Protein AF-A0A662KXR1-F1 (afdb_monomer)

Secondary structure (DSSP, 8-state):
-PEEEEEEEE-S-S--HHHHHHHHHHH--SEEEES--HHHHHHHH--------SSHHHHHHHHHHHHHHHHTTS-TTHHHHHHHHHHHHHT--EEE-SPPHHHHHHHHHHHS-HHHHHHHHHHHHHHHHS-HHHHHHHHHHHHHTHHHHHHHHHHH-HHHHIIIIIHHHHHHHHHHHHHHHH-SEEEEEEEHHHHHHHHHHHTTSSEEEEEEEGGG--

pLDDT: mean 75.58, std 16.56, range [33.59, 97.94]

Radius of gyration: 18.57 Å; Cα contacts (8 Å, |Δi|>4): 247; chains: 1; bounding box: 37×35×53 Å

Structure (mmCIF, N/CA/C/O backbone):
data_AF-A0A662KXR1-F1
#
_entry.id   AF-A0A662KXR1-F1
#
loop_
_atom_site.group_PDB
_atom_site.id
_atom_site.type_symbol
_atom_site.label_atom_id
_atom_site.label_alt_id
_atom_site.label_comp_id
_atom_site.label_asym_id
_atom_site.label_entity_id
_atom_site.label_seq_id
_atom_site.pdbx_PDB_ins_code
_atom_site.Cartn_x
_atom_site.Cartn_y
_atom_site.Cartn_z
_atom_site.occupancy
_atom_site.B_iso_or_equiv
_atom_site.auth_seq_id
_atom_site.auth_comp_id
_atom_site.auth_asym_id
_atom_site.auth_atom_id
_atom_site.pdbx_PDB_model_num
ATOM 1 N N . MET A 1 1 ? -11.379 9.312 21.678 1.00 57.09 1 MET A N 1
ATOM 2 C CA . MET A 1 1 ? -10.188 8.438 21.668 1.00 57.09 1 MET A CA 1
ATOM 3 C C . MET A 1 1 ? -9.503 8.681 20.340 1.00 57.09 1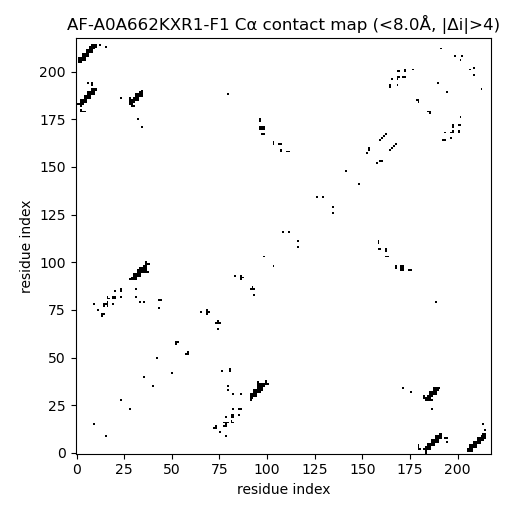 MET A C 1
ATOM 5 O O . MET A 1 1 ? -10.225 8.777 19.355 1.00 57.09 1 MET A O 1
ATOM 9 N N . ALA A 1 2 ? -8.186 8.895 20.325 1.00 76.75 2 ALA A N 1
ATOM 10 C CA . ALA A 1 2 ? -7.449 9.019 19.067 1.00 76.75 2 ALA A CA 1
ATOM 11 C C . ALA A 1 2 ? -7.559 7.692 18.302 1.00 76.75 2 ALA A C 1
ATOM 13 O O . ALA A 1 2 ? -7.538 6.634 18.932 1.00 76.75 2 ALA A O 1
ATOM 14 N N . ALA A 1 3 ? -7.746 7.750 16.986 1.00 90.06 3 ALA A N 1
ATOM 15 C CA . ALA A 1 3 ? -7.808 6.545 16.168 1.00 90.06 3 ALA A CA 1
ATOM 16 C C . ALA A 1 3 ? -6.397 5.951 16.019 1.00 90.06 3 ALA A C 1
ATOM 18 O O . ALA A 1 3 ? -5.433 6.690 15.808 1.00 90.06 3 ALA A O 1
ATOM 19 N N . GLU A 1 4 ? -6.272 4.630 16.128 1.00 94.88 4 GLU A N 1
ATOM 20 C CA . GLU A 1 4 ? -5.014 3.904 15.935 1.00 94.88 4 GLU A CA 1
ATOM 21 C C . GLU A 1 4 ? -4.910 3.434 14.479 1.00 94.88 4 GLU A C 1
ATOM 23 O O . GLU A 1 4 ? -5.809 2.768 13.955 1.00 94.88 4 GLU A O 1
ATOM 28 N N . LEU A 1 5 ? -3.792 3.750 13.827 1.00 96.38 5 LEU A N 1
ATOM 29 C CA . LEU A 1 5 ? -3.454 3.260 12.497 1.00 96.38 5 LEU A CA 1
ATOM 30 C C . LEU A 1 5 ? -2.158 2.454 12.549 1.00 96.38 5 LEU A C 1
ATOM 32 O O . LEU A 1 5 ? -1.099 2.972 12.901 1.00 96.38 5 LEU A O 1
ATOM 36 N N . ILE A 1 6 ? -2.222 1.205 12.096 1.00 96.75 6 ILE A N 1
ATOM 37 C CA . ILE A 1 6 ? -1.057 0.336 11.936 1.00 96.75 6 ILE A CA 1
ATOM 38 C C . ILE A 1 6 ? -0.765 0.195 10.439 1.00 96.75 6 ILE A C 1
ATOM 40 O O . ILE A 1 6 ? -1.496 -0.487 9.722 1.00 96.75 6 ILE A O 1
ATOM 44 N N . LEU A 1 7 ? 0.303 0.830 9.957 1.00 96.12 7 LEU A N 1
ATOM 45 C CA . LEU A 1 7 ? 0.791 0.662 8.588 1.00 96.12 7 LEU A CA 1
ATOM 46 C C . LEU A 1 7 ? 1.697 -0.571 8.506 1.00 96.12 7 LEU A C 1
ATOM 48 O O . LEU A 1 7 ? 2.762 -0.606 9.121 1.00 96.12 7 LEU A O 1
ATOM 52 N N . VAL A 1 8 ? 1.292 -1.565 7.723 1.00 94.69 8 VAL A N 1
ATOM 53 C CA . VAL A 1 8 ? 2.052 -2.791 7.463 1.00 94.69 8 VAL A CA 1
ATOM 54 C C . VAL A 1 8 ? 2.646 -2.707 6.060 1.00 94.69 8 VAL A C 1
ATOM 56 O O . VAL A 1 8 ? 1.923 -2.797 5.068 1.00 94.69 8 VAL A O 1
ATOM 59 N N . GLY A 1 9 ? 3.965 -2.517 5.993 1.00 90.75 9 GLY A N 1
ATOM 60 C CA . GLY A 1 9 ? 4.747 -2.453 4.762 1.00 90.75 9 GLY A CA 1
ATOM 61 C C . GLY A 1 9 ? 5.074 -3.844 4.226 1.00 90.75 9 GLY A C 1
ATOM 62 O O . GLY A 1 9 ? 5.759 -4.620 4.899 1.00 90.75 9 GLY A O 1
ATOM 63 N N . VAL A 1 10 ? 4.601 -4.150 3.015 1.00 86.06 10 VAL A N 1
ATOM 64 C CA . VAL A 1 10 ? 4.866 -5.409 2.303 1.00 86.06 10 VAL A CA 1
ATOM 65 C C . VAL A 1 10 ? 5.889 -5.201 1.180 1.00 86.06 10 VAL A C 1
ATOM 67 O O . VAL A 1 10 ? 5.828 -4.221 0.435 1.00 86.06 10 VAL A O 1
ATOM 70 N N . GLY A 1 11 ? 6.860 -6.108 1.066 1.00 72.12 11 GLY A N 1
ATOM 71 C CA . GLY A 1 11 ? 7.896 -6.095 0.022 1.00 72.12 11 GLY A CA 1
ATOM 72 C C . GLY A 1 11 ? 7.766 -7.272 -0.951 1.00 72.12 11 GLY A C 1
ATOM 73 O O . GLY A 1 11 ? 6.910 -8.131 -0.780 1.00 72.12 11 GLY A O 1
ATOM 74 N N . HIS A 1 12 ? 8.650 -7.349 -1.953 1.00 56.66 12 HIS A N 1
ATOM 75 C CA . HIS A 1 12 ? 8.719 -8.461 -2.921 1.00 56.66 12 HIS A CA 1
ATOM 76 C C . HIS A 1 12 ? 9.460 -9.697 -2.378 1.00 56.66 12 HIS A C 1
ATOM 78 O O . HIS A 1 12 ? 10.257 -10.313 -3.085 1.00 56.66 12 HIS A O 1
ATOM 84 N N . VAL A 1 13 ? 9.229 -10.040 -1.111 1.00 52.06 13 VAL A N 1
ATOM 85 C CA . VAL A 1 13 ? 9.833 -11.214 -0.472 1.00 52.06 13 VAL A CA 1
ATOM 86 C C . VAL A 1 13 ? 8.757 -12.271 -0.281 1.00 52.06 13 VAL A C 1
ATOM 88 O O . VAL A 1 13 ? 7.595 -11.969 -0.027 1.00 52.06 13 VAL A O 1
ATOM 91 N N . PHE A 1 14 ? 9.150 -13.520 -0.481 1.00 53.25 14 PHE A N 1
ATOM 92 C CA . PHE A 1 14 ? 8.254 -14.655 -0.528 1.00 53.25 14 PHE A CA 1
ATOM 93 C C . PHE A 1 14 ? 7.632 -14.953 0.847 1.00 53.25 14 PHE A C 1
ATOM 95 O O . PHE A 1 14 ? 8.332 -14.948 1.852 1.00 53.25 14 PHE A O 1
ATOM 102 N N . ASP A 1 15 ? 6.338 -15.290 0.836 1.00 62.44 15 ASP A N 1
ATOM 103 C CA . ASP A 1 15 ? 5.578 -15.945 1.912 1.00 62.44 15 ASP A CA 1
ATOM 104 C C . ASP A 1 15 ? 5.391 -15.149 3.219 1.00 62.44 15 ASP A C 1
ATOM 106 O O . ASP A 1 15 ? 5.659 -15.618 4.322 1.00 62.44 15 ASP A O 1
ATOM 110 N N . ILE A 1 16 ? 4.874 -13.922 3.100 1.00 74.31 16 ILE A N 1
ATOM 111 C CA . ILE A 1 16 ? 4.504 -13.086 4.259 1.00 74.31 16 ILE A CA 1
ATOM 112 C C . ILE A 1 16 ? 3.013 -13.178 4.639 1.00 74.31 16 ILE A C 1
ATOM 114 O O . ILE A 1 16 ? 2.566 -12.470 5.542 1.00 74.31 16 ILE A O 1
ATOM 118 N N . GLY A 1 17 ? 2.239 -14.055 3.985 1.00 79.81 17 GLY A N 1
ATOM 119 C CA . GLY A 1 17 ? 0.800 -14.229 4.235 1.00 79.81 17 GLY A CA 1
ATOM 12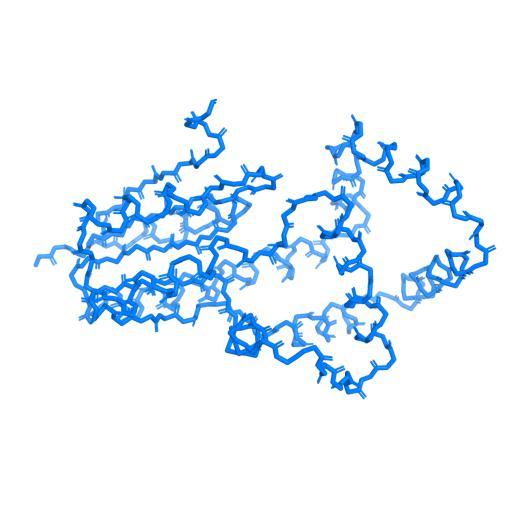0 C C . GLY A 1 17 ? 0.500 -14.608 5.687 1.00 79.81 17 GLY A C 1
ATOM 121 O O . GLY A 1 17 ? -0.258 -13.908 6.354 1.00 79.81 17 GLY A O 1
ATOM 122 N N . ASN A 1 18 ? 1.195 -15.620 6.216 1.00 84.62 18 ASN A N 1
ATOM 123 C CA . ASN A 1 18 ? 1.050 -16.051 7.613 1.00 84.62 18 ASN A CA 1
ATOM 124 C C . ASN A 1 18 ? 1.331 -14.907 8.600 1.00 84.62 18 ASN A C 1
ATOM 126 O O . ASN A 1 18 ? 0.633 -14.746 9.596 1.00 84.62 18 ASN A O 1
ATOM 130 N N . LYS A 1 19 ? 2.322 -14.055 8.304 1.00 88.00 19 LYS A N 1
ATOM 131 C CA . LYS A 1 19 ? 2.668 -12.928 9.177 1.00 88.00 19 LYS A CA 1
ATOM 132 C C . LYS A 1 19 ? 1.582 -11.861 9.204 1.00 88.00 19 LYS A C 1
ATOM 134 O O . LYS A 1 19 ? 1.331 -11.263 10.247 1.00 88.00 19 LYS A O 1
ATOM 139 N N . ILE A 1 20 ? 0.944 -11.621 8.063 1.00 90.88 20 ILE A N 1
ATOM 140 C CA . ILE A 1 20 ? -0.205 -10.722 7.971 1.00 90.88 20 ILE A CA 1
ATOM 141 C C . ILE A 1 20 ? -1.368 -11.270 8.800 1.00 90.88 20 ILE A C 1
ATOM 143 O O . ILE A 1 20 ? -1.973 -10.511 9.554 1.00 90.88 20 ILE A O 1
ATOM 147 N N . GLU A 1 21 ? -1.642 -12.572 8.711 1.00 92.31 21 GLU A N 1
ATOM 148 C CA . GLU A 1 21 ? -2.686 -13.223 9.506 1.00 92.31 21 GLU A CA 1
ATOM 149 C C . GLU A 1 21 ? -2.406 -13.104 11.010 1.00 92.31 21 GLU A C 1
ATOM 151 O O . GLU A 1 21 ? -3.270 -12.627 11.742 1.00 92.31 21 GLU A O 1
ATOM 156 N N . GLU A 1 22 ? -1.180 -13.408 11.454 1.00 92.50 22 GLU A N 1
ATOM 157 C CA . GLU A 1 22 ? -0.748 -13.244 12.851 1.00 92.50 22 GLU A CA 1
ATOM 158 C C . GLU A 1 22 ? -0.925 -11.804 13.356 1.00 92.50 22 GLU A C 1
ATOM 160 O O . GLU A 1 22 ? -1.358 -11.578 14.487 1.00 92.50 22 GLU A O 1
ATOM 165 N N . ILE A 1 23 ? -0.566 -10.810 12.535 1.00 94.50 23 ILE A N 1
ATOM 166 C CA . ILE A 1 23 ? -0.726 -9.395 12.888 1.00 94.50 23 ILE A CA 1
ATOM 167 C C . ILE A 1 23 ? -2.212 -9.062 13.040 1.00 94.50 23 ILE A C 1
ATOM 169 O O . ILE A 1 23 ? -2.589 -8.433 14.024 1.00 94.50 23 ILE A O 1
ATOM 173 N N . ILE A 1 24 ? -3.062 -9.497 12.109 1.00 96.06 24 ILE A N 1
ATOM 174 C CA . ILE A 1 24 ? 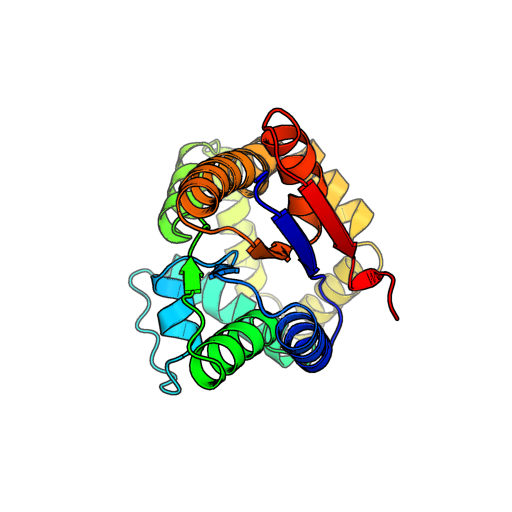-4.507 -9.245 12.173 1.00 96.06 24 ILE A CA 1
ATOM 175 C C . ILE A 1 24 ? -5.118 -9.890 13.426 1.00 96.06 24 ILE A C 1
ATOM 177 O O . ILE A 1 24 ? -5.863 -9.222 14.140 1.00 96.06 24 ILE A O 1
ATOM 181 N N . GLU A 1 25 ? -4.778 -11.147 13.724 1.00 95.00 25 GLU A N 1
ATOM 182 C CA . GLU A 1 25 ? -5.269 -11.867 14.909 1.00 95.00 25 GLU A CA 1
ATOM 183 C C . GLU A 1 25 ? -4.825 -11.227 16.218 1.00 95.00 25 GLU A C 1
ATOM 185 O O . GLU A 1 25 ? -5.604 -11.120 17.161 1.00 95.00 25 GLU A O 1
ATOM 190 N N . LYS A 1 26 ? -3.561 -10.807 16.293 1.00 95.44 26 LYS A N 1
ATOM 191 C CA . LYS A 1 26 ? -3.016 -10.194 17.501 1.00 95.44 26 LYS A CA 1
ATOM 192 C C . LYS A 1 26 ? -3.635 -8.825 17.763 1.00 95.44 26 LYS A C 1
ATOM 194 O O . LYS A 1 26 ? -3.854 -8.451 18.912 1.00 95.44 26 LYS A O 1
ATOM 199 N N . GLU A 1 27 ? -3.843 -8.051 16.706 1.00 96.38 27 GLU A N 1
ATOM 200 C CA . GLU A 1 27 ? -4.235 -6.652 16.819 1.00 96.38 27 GLU A CA 1
ATOM 201 C C . GLU A 1 27 ? -5.746 -6.444 16.865 1.00 96.38 27 GLU A C 1
ATOM 203 O O . GLU A 1 27 ? -6.163 -5.424 17.415 1.00 96.38 27 GLU A O 1
ATOM 208 N N . MET A 1 28 ? -6.535 -7.379 16.319 1.00 95.44 28 MET A N 1
ATOM 209 C CA . MET A 1 28 ? -8.003 -7.342 16.267 1.00 95.44 28 MET A CA 1
ATOM 210 C C . MET A 1 28 ? -8.549 -5.959 15.866 1.00 95.44 28 MET A C 1
ATOM 212 O O . MET A 1 28 ? -9.198 -5.294 16.675 1.00 95.44 28 MET A O 1
ATOM 216 N N . PRO A 1 29 ? -8.252 -5.472 14.646 1.00 97.12 29 PRO A N 1
ATOM 217 C CA . PRO A 1 29 ? -8.673 -4.141 14.224 1.00 97.12 29 PRO A CA 1
ATOM 218 C C . PRO A 1 29 ? -10.178 -4.066 13.928 1.00 97.12 29 PRO A C 1
ATOM 220 O O . PRO A 1 29 ? -10.808 -5.052 13.549 1.00 97.12 29 PRO A O 1
ATOM 223 N N . ASP A 1 30 ? -10.731 -2.854 13.979 1.00 96.75 30 ASP A N 1
ATOM 224 C CA . ASP A 1 30 ? -12.115 -2.554 13.584 1.00 96.75 30 ASP A CA 1
ATOM 225 C C . ASP A 1 30 ? -12.294 -2.464 12.055 1.00 96.75 30 ASP A C 1
ATOM 227 O O . ASP A 1 30 ? -13.421 -2.387 11.545 1.00 96.75 30 ASP A O 1
ATOM 231 N N . GLY A 1 31 ? -11.183 -2.416 11.315 1.00 97.19 31 GLY A N 1
ATOM 232 C CA . GLY A 1 31 ? -11.150 -2.371 9.860 1.00 97.19 31 GLY A CA 1
ATOM 233 C C . GLY A 1 31 ? -9.772 -2.685 9.281 1.00 97.19 31 GLY A C 1
ATOM 234 O O . GLY A 1 31 ? -8.740 -2.368 9.873 1.00 97.19 31 GLY A O 1
ATOM 235 N N . ILE A 1 32 ? -9.759 -3.288 8.093 1.00 97.56 32 ILE A N 1
ATOM 236 C CA . ILE A 1 32 ? -8.536 -3.580 7.337 1.00 97.56 32 ILE A CA 1
ATOM 237 C C . ILE A 1 32 ? -8.567 -2.797 6.028 1.00 97.56 32 ILE A C 1
ATOM 239 O O . ILE A 1 32 ? -9.482 -2.964 5.227 1.00 97.56 32 ILE A O 1
ATOM 243 N N . ALA A 1 33 ? -7.571 -1.951 5.796 1.00 97.25 33 ALA A N 1
ATOM 244 C CA . ALA A 1 33 ? -7.397 -1.201 4.559 1.00 97.25 33 ALA A CA 1
ATOM 245 C C . ALA A 1 33 ? -6.315 -1.851 3.684 1.00 97.25 33 ALA A C 1
ATOM 247 O O . ALA A 1 33 ? -5.243 -2.193 4.172 1.00 97.25 33 ALA A O 1
ATOM 248 N N . LEU A 1 34 ? -6.576 -2.021 2.390 1.00 94.81 34 LEU A N 1
ATOM 249 C CA . LEU A 1 34 ? -5.672 -2.701 1.458 1.00 94.81 34 LEU A CA 1
ATOM 250 C C . LEU A 1 34 ? -5.294 -1.782 0.298 1.00 94.81 34 LEU A C 1
ATOM 252 O O . LEU A 1 34 ? -6.183 -1.171 -0.306 1.00 94.81 34 LEU A O 1
ATOM 256 N N . GLU A 1 35 ? -4.009 -1.754 -0.072 1.00 91.44 35 GLU A N 1
ATOM 257 C CA . GLU A 1 35 ? -3.521 -1.189 -1.343 1.00 91.44 35 GLU A CA 1
ATOM 258 C C . GLU A 1 35 ? -3.985 -2.049 -2.532 1.00 91.44 35 GLU A C 1
ATOM 260 O O . GLU A 1 35 ? -3.227 -2.729 -3.220 1.00 91.44 35 GLU A O 1
ATOM 265 N N . LEU A 1 36 ? -5.293 -2.054 -2.740 1.00 86.12 36 LEU A N 1
ATOM 266 C CA . LEU A 1 36 ? -5.983 -2.700 -3.833 1.00 86.12 36 LEU A CA 1
ATOM 267 C C . LEU A 1 36 ? -7.153 -1.823 -4.254 1.00 86.12 36 LEU A C 1
ATOM 269 O O . LEU A 1 36 ? -7.792 -1.180 -3.421 1.00 86.12 36 LEU A O 1
ATOM 273 N N . ASP A 1 37 ? -7.450 -1.845 -5.548 1.00 83.94 37 ASP A N 1
ATOM 274 C CA . ASP A 1 37 ? -8.731 -1.404 -6.084 1.00 83.94 37 ASP A CA 1
ATOM 275 C C . ASP A 1 37 ? -9.711 -2.587 -6.175 1.00 83.94 37 ASP A C 1
ATOM 277 O O . ASP A 1 37 ? -9.316 -3.758 -6.183 1.00 83.94 37 ASP A O 1
ATOM 281 N N . VAL A 1 38 ? -11.007 -2.277 -6.279 1.00 75.62 38 VAL A N 1
ATOM 282 C CA . VAL A 1 38 ? -12.089 -3.278 -6.323 1.00 75.62 38 VAL A CA 1
ATOM 283 C C . VAL A 1 38 ? -11.904 -4.275 -7.472 1.00 75.62 38 VAL A C 1
ATOM 285 O O . VAL A 1 38 ? -12.141 -5.469 -7.296 1.00 75.62 38 VAL A O 1
ATOM 288 N N . GLY A 1 39 ? -11.456 -3.815 -8.645 1.00 70.31 39 GLY A N 1
ATOM 289 C CA . GLY A 1 39 ? -11.263 -4.673 -9.813 1.00 70.31 39 GLY A CA 1
ATOM 290 C C . GLY A 1 39 ? -10.168 -5.709 -9.575 1.00 70.31 39 GLY A C 1
ATOM 291 O O . GLY A 1 39 ? -10.362 -6.898 -9.840 1.00 70.31 39 GLY A O 1
ATOM 292 N N . ARG A 1 40 ? -9.038 -5.282 -9.004 1.00 75.06 40 ARG A N 1
ATOM 293 C CA . ARG A 1 40 ? -7.958 -6.195 -8.608 1.00 75.06 40 ARG A CA 1
ATOM 294 C C . ARG A 1 40 ? -8.374 -7.139 -7.485 1.00 75.06 40 ARG A C 1
ATOM 296 O O . ARG A 1 40 ? -8.036 -8.317 -7.556 1.00 75.06 40 ARG A O 1
ATOM 303 N N . ALA A 1 41 ? -9.135 -6.669 -6.499 1.00 73.81 41 ALA A N 1
ATOM 304 C CA . ALA A 1 41 ? -9.638 -7.522 -5.425 1.00 73.81 41 ALA A CA 1
ATOM 305 C C . ALA A 1 41 ? -10.529 -8.658 -5.960 1.00 73.81 41 ALA A C 1
ATOM 307 O O . ALA A 1 41 ? -10.303 -9.827 -5.643 1.00 73.81 41 ALA A O 1
ATOM 308 N N . LEU A 1 42 ? -11.473 -8.343 -6.854 1.00 73.00 42 LEU A N 1
ATOM 309 C CA . LEU A 1 42 ? -12.306 -9.346 -7.530 1.00 73.00 42 LEU A CA 1
ATOM 310 C C . LEU A 1 42 ? -11.464 -10.321 -8.366 1.00 73.00 42 LEU A C 1
ATOM 312 O O . LEU A 1 42 ? -11.726 -11.525 -8.394 1.00 73.00 42 LEU A O 1
ATOM 316 N N . ALA A 1 43 ? -10.421 -9.819 -9.029 1.00 70.88 43 ALA A N 1
ATOM 317 C CA . ALA A 1 43 ? -9.508 -10.638 -9.818 1.00 70.88 43 ALA A CA 1
ATOM 318 C C . ALA A 1 43 ? -8.598 -11.548 -8.972 1.00 70.88 43 ALA A C 1
ATOM 320 O O . ALA A 1 43 ? -8.066 -12.512 -9.518 1.00 70.88 43 ALA A O 1
ATOM 321 N N . LEU A 1 44 ? -8.384 -11.240 -7.687 1.00 73.31 44 LEU A N 1
ATOM 322 C CA . LEU A 1 44 ? -7.649 -12.088 -6.739 1.00 73.31 44 LEU A CA 1
ATOM 323 C C . LEU A 1 44 ? -8.549 -13.161 -6.114 1.00 73.31 44 LEU A C 1
ATOM 325 O O . LEU A 1 44 ? -8.098 -14.276 -5.876 1.00 73.31 44 LEU A O 1
ATOM 329 N N . GLN A 1 45 ? -9.820 -12.834 -5.867 1.00 66.62 45 GLN A N 1
ATOM 330 C CA . GLN A 1 45 ? -10.794 -13.750 -5.262 1.00 66.62 45 GLN A CA 1
ATOM 331 C C . GLN A 1 45 ? -11.404 -14.743 -6.263 1.00 66.62 45 GLN A C 1
ATOM 333 O O . GLN A 1 45 ? -11.871 -15.813 -5.870 1.00 66.62 45 GLN A O 1
ATOM 338 N N . SER A 1 46 ? -11.429 -14.410 -7.555 1.00 64.31 46 SER A N 1
ATOM 339 C CA . SER A 1 46 ? -11.941 -15.311 -8.589 1.00 64.31 46 SER A CA 1
ATOM 340 C C . SER A 1 46 ? -10.920 -16.408 -8.913 1.00 64.31 46 SER A C 1
ATOM 342 O O . SER A 1 46 ? -9.870 -16.172 -9.502 1.00 64.31 46 SER A O 1
ATOM 344 N N . SER A 1 47 ? -11.258 -17.653 -8.574 1.00 49.62 47 SER A N 1
ATOM 345 C CA . SER A 1 47 ? -10.516 -18.855 -8.987 1.00 49.62 47 SER A CA 1
ATOM 346 C C . SER A 1 47 ? -10.597 -19.124 -10.501 1.00 49.62 47 SER A C 1
ATOM 348 O O . SER A 1 47 ? -9.846 -19.942 -11.042 1.00 49.62 47 SER A O 1
ATOM 350 N N . GLU A 1 48 ? -11.477 -18.420 -11.219 1.00 42.56 48 GLU A N 1
ATOM 351 C CA . GLU A 1 48 ? -11.602 -18.507 -12.669 1.00 42.56 48 GLU A CA 1
ATOM 352 C C . GLU A 1 48 ? -10.526 -17.689 -13.392 1.00 42.56 48 GLU A C 1
ATOM 354 O O . GLU A 1 48 ? -10.615 -16.477 -13.582 1.00 42.56 48 GLU A O 1
ATOM 359 N N . LYS A 1 49 ? -9.534 -18.413 -13.919 1.00 43.91 49 LYS A N 1
ATOM 360 C CA . LYS A 1 49 ? -8.575 -17.974 -14.947 1.00 43.91 49 LYS A CA 1
ATOM 361 C C . LYS A 1 49 ? -9.255 -17.608 -16.279 1.00 43.91 49 LYS A C 1
ATOM 363 O O . LYS A 1 49 ? -8.926 -18.167 -17.325 1.00 43.91 49 LYS A O 1
ATOM 368 N N . ARG A 1 50 ? -10.196 -16.666 -16.294 1.00 43.69 50 ARG A N 1
ATOM 369 C CA . ARG A 1 50 ? -10.696 -16.047 -17.531 1.00 43.69 50 ARG A CA 1
ATOM 370 C C . ARG A 1 50 ? -10.754 -14.537 -17.380 1.00 43.69 50 ARG A C 1
ATOM 372 O O . ARG A 1 50 ? -11.808 -13.918 -17.460 1.00 43.69 50 ARG A O 1
ATOM 379 N N . ARG A 1 51 ? -9.577 -13.924 -17.244 1.00 49.75 51 ARG A N 1
ATOM 380 C CA . ARG A 1 51 ? -9.423 -12.489 -17.489 1.00 49.75 51 ARG A CA 1
ATOM 381 C C . ARG A 1 51 ? -9.653 -12.226 -18.983 1.00 49.75 51 ARG A C 1
ATOM 383 O O . ARG A 1 51 ? -8.762 -12.433 -19.805 1.00 49.75 51 ARG A O 1
ATOM 390 N N . LYS A 1 52 ? -10.866 -11.806 -19.358 1.00 45.28 52 LYS A N 1
ATOM 391 C CA . LYS A 1 52 ? -11.096 -11.144 -20.650 1.00 45.28 52 LYS A CA 1
ATOM 392 C C . LYS A 1 52 ? -10.564 -9.725 -20.523 1.00 45.28 52 LYS A C 1
ATOM 394 O O . LYS A 1 52 ? -11.194 -8.872 -19.912 1.00 45.28 52 LYS A O 1
ATOM 399 N N . TYR A 1 53 ? -9.373 -9.504 -21.058 1.00 57.12 53 TYR A N 1
ATOM 400 C CA . TYR A 1 53 ? -8.748 -8.193 -21.033 1.00 57.12 53 TYR A CA 1
ATOM 401 C C . TYR A 1 53 ? -9.434 -7.273 -22.044 1.00 57.12 53 TYR A C 1
ATOM 403 O O . TYR A 1 53 ? -9.546 -7.660 -23.210 1.00 57.12 53 TYR A O 1
ATOM 411 N N . PRO A 1 54 ? -9.874 -6.073 -21.631 1.00 53.09 54 PRO A N 1
ATOM 412 C CA . PRO A 1 54 ? -10.612 -5.171 -22.510 1.00 53.09 54 PRO A CA 1
ATOM 413 C C . PRO A 1 54 ? -9.758 -4.709 -23.700 1.00 53.09 54 PRO A C 1
ATOM 415 O O . PRO A 1 54 ? -10.280 -4.515 -24.794 1.00 53.09 54 PRO A O 1
ATOM 418 N N . ASN A 1 55 ? -8.432 -4.604 -23.515 1.00 63.03 55 ASN A N 1
ATOM 419 C CA . ASN A 1 55 ? -7.507 -4.029 -24.492 1.00 63.03 55 ASN A CA 1
ATOM 420 C C . ASN A 1 55 ? -6.242 -4.894 -24.650 1.00 63.03 55 ASN A C 1
ATOM 422 O O . ASN A 1 55 ? -5.757 -5.490 -23.683 1.00 63.03 55 ASN A O 1
ATOM 426 N N . PHE A 1 56 ? -5.633 -4.879 -25.844 1.00 63.28 56 PHE A N 1
ATOM 427 C CA . PHE A 1 56 ? -4.390 -5.611 -26.138 1.00 63.28 56 PHE A CA 1
ATOM 428 C C . PHE A 1 56 ? -3.244 -5.249 -25.178 1.00 63.28 56 PHE A C 1
ATOM 430 O O . PHE A 1 56 ? -2.595 -6.146 -24.642 1.00 63.28 56 PHE A O 1
ATOM 437 N N . LEU A 1 57 ? -3.049 -3.955 -24.882 1.00 51.88 57 LEU A N 1
ATOM 438 C CA . LEU A 1 57 ? -2.024 -3.501 -23.931 1.00 51.88 57 LEU A CA 1
ATOM 439 C C . LEU A 1 57 ? -2.218 -4.110 -22.539 1.00 51.88 57 LEU A C 1
ATOM 441 O O . LEU A 1 57 ? -1.264 -4.588 -21.934 1.00 51.88 57 LEU A O 1
ATOM 445 N N . TYR A 1 58 ? -3.457 -4.132 -22.053 1.00 54.81 58 TYR A N 1
ATOM 446 C CA . TYR A 1 58 ? -3.769 -4.675 -20.736 1.00 54.81 58 TYR A CA 1
ATOM 447 C C . TYR A 1 58 ? -3.526 -6.190 -20.701 1.00 54.81 58 TYR A C 1
ATOM 449 O O . TYR A 1 58 ? -2.944 -6.709 -19.753 1.00 54.81 58 TYR A O 1
ATOM 457 N N . SER A 1 59 ? -3.877 -6.895 -21.783 1.00 56.75 59 SER A N 1
ATOM 458 C CA . SER A 1 59 ? -3.596 -8.330 -21.919 1.00 56.75 59 SER A CA 1
ATOM 459 C 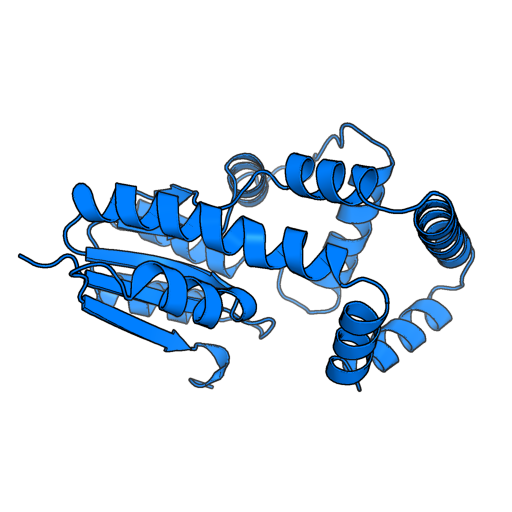C . SER A 1 59 ? -2.101 -8.654 -21.913 1.00 56.75 59 SER A C 1
ATOM 461 O O . SER A 1 59 ? -1.689 -9.692 -21.398 1.00 56.75 59 SER A O 1
ATOM 463 N N . LEU A 1 60 ? -1.282 -7.760 -22.468 1.00 58.53 60 LEU A N 1
ATOM 464 C CA . LEU A 1 60 ? 0.161 -7.925 -22.548 1.00 58.53 60 LEU A CA 1
ATOM 465 C C . LEU A 1 60 ? 0.833 -7.652 -21.200 1.00 58.53 60 LEU A C 1
ATOM 467 O O . LEU A 1 60 ? 1.643 -8.462 -20.754 1.00 58.53 60 LEU A O 1
ATOM 471 N N . LEU A 1 61 ? 0.442 -6.569 -20.524 1.00 52.19 61 LEU A N 1
ATOM 472 C CA . LEU A 1 61 ? 0.912 -6.240 -19.175 1.00 52.19 61 LEU A CA 1
ATOM 473 C C . LEU A 1 61 ? 0.550 -7.339 -18.174 1.00 52.19 61 LEU A C 1
ATOM 475 O O . LEU A 1 61 ? 1.400 -7.778 -17.405 1.00 52.19 61 LEU A O 1
ATOM 479 N N . ALA A 1 62 ? -0.677 -7.854 -18.244 1.00 55.00 62 ALA A N 1
ATOM 480 C CA . ALA A 1 62 ? -1.109 -8.933 -17.369 1.00 55.00 62 ALA A CA 1
ATOM 481 C C . ALA A 1 62 ? -0.363 -10.253 -17.639 1.00 55.00 62 ALA A C 1
ATOM 483 O O . ALA A 1 62 ? -0.015 -10.955 -16.697 1.00 55.00 62 ALA A O 1
ATOM 484 N N . LYS A 1 63 ? -0.040 -10.577 -18.901 1.00 52.78 63 LYS A N 1
ATOM 485 C CA . LYS A 1 63 ? 0.805 -11.742 -19.233 1.00 52.78 63 LYS A CA 1
ATOM 486 C C . LYS A 1 63 ? 2.240 -11.598 -18.723 1.00 52.78 63 LYS A C 1
ATOM 488 O O . LYS A 1 63 ? 2.832 -12.591 -18.309 1.00 52.78 63 LYS A O 1
ATOM 493 N N . LEU A 1 64 ? 2.807 -10.391 -18.769 1.00 51.69 64 LEU A N 1
ATOM 494 C CA . LEU A 1 64 ? 4.126 -10.113 -18.194 1.00 51.69 64 LEU A CA 1
ATOM 495 C C . LEU A 1 64 ? 4.096 -10.289 -16.674 1.00 51.69 64 LEU A C 1
ATOM 497 O O . LEU A 1 64 ? 4.935 -11.002 -16.132 1.00 51.69 64 LEU A O 1
ATOM 501 N N . GLN A 1 65 ? 3.080 -9.732 -16.015 1.00 46.84 65 GLN A N 1
ATOM 502 C CA . GLN A 1 65 ? 2.861 -9.880 -14.579 1.00 46.84 65 GLN A CA 1
ATOM 503 C C . GLN A 1 65 ? 2.694 -11.354 -14.168 1.00 46.84 65 GLN A C 1
ATOM 505 O O . GLN A 1 65 ? 3.367 -11.807 -13.246 1.00 46.84 65 GLN A O 1
ATOM 510 N N . ASP A 1 66 ? 1.878 -12.129 -14.891 1.00 51.84 66 ASP A N 1
ATOM 511 C CA . ASP A 1 66 ? 1.664 -13.559 -14.630 1.00 51.84 66 ASP A CA 1
ATOM 512 C C . ASP A 1 66 ? 2.950 -14.389 -14.821 1.00 51.84 66 ASP A C 1
ATOM 514 O O . ASP A 1 66 ? 3.175 -15.372 -14.112 1.00 51.84 66 ASP A O 1
ATOM 518 N N . ASN A 1 67 ? 3.806 -14.023 -15.781 1.00 47.91 67 ASN A N 1
ATOM 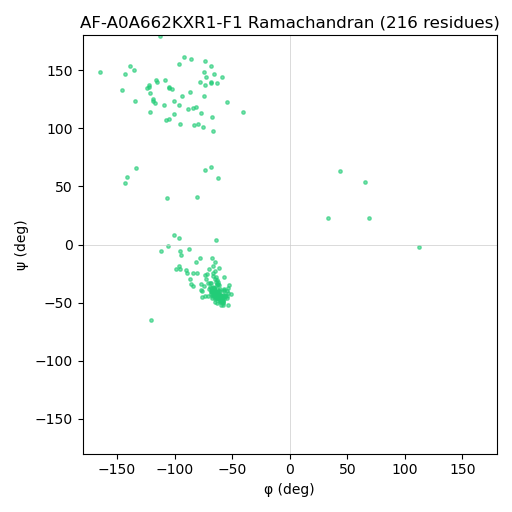519 C CA . ASN A 1 67 ? 5.080 -14.707 -16.019 1.00 47.91 67 ASN A CA 1
ATOM 520 C C . ASN A 1 67 ? 6.134 -14.376 -14.955 1.00 47.91 67 ASN A C 1
ATOM 522 O O . ASN A 1 67 ? 6.906 -15.260 -14.587 1.00 47.91 67 ASN A O 1
ATOM 526 N N 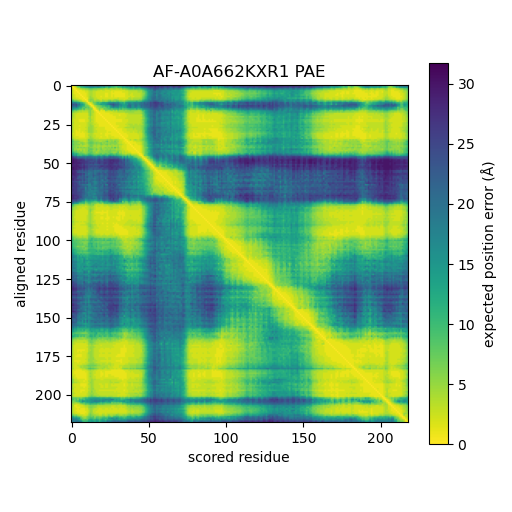. ILE A 1 68 ? 6.146 -13.140 -14.449 1.00 42.88 68 ILE A N 1
ATOM 527 C CA . ILE A 1 68 ? 6.986 -12.723 -13.318 1.00 42.88 68 ILE A CA 1
ATOM 528 C C . ILE A 1 68 ? 6.534 -13.481 -12.059 1.00 42.88 68 ILE A C 1
ATOM 530 O O . ILE A 1 68 ? 7.339 -14.165 -11.435 1.00 42.88 68 ILE A O 1
ATOM 534 N N . ALA A 1 69 ? 5.230 -13.493 -11.769 1.00 41.84 69 ALA A N 1
ATOM 535 C CA . ALA A 1 69 ? 4.643 -14.209 -10.632 1.00 41.84 69 ALA A CA 1
ATOM 536 C C . ALA A 1 69 ? 4.954 -15.720 -10.615 1.00 41.84 69 ALA A C 1
ATOM 538 O O . ALA A 1 69 ? 5.234 -16.291 -9.566 1.00 41.84 69 ALA A O 1
ATOM 539 N N . LYS A 1 70 ? 4.934 -16.390 -11.777 1.00 45.03 70 LYS A N 1
ATOM 540 C CA . LYS A 1 70 ? 5.245 -17.830 -11.882 1.00 45.03 70 LYS A CA 1
ATOM 541 C C . LYS A 1 70 ? 6.726 -18.162 -11.716 1.00 45.03 70 LYS A C 1
ATOM 543 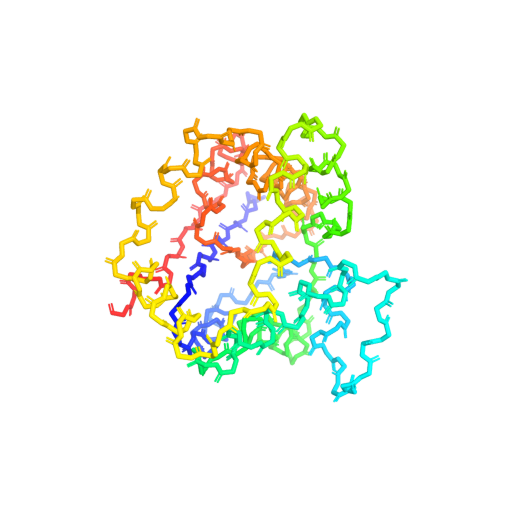O O . LYS A 1 70 ? 7.041 -19.275 -11.308 1.00 45.03 70 LYS A O 1
ATOM 548 N N . LYS A 1 71 ? 7.626 -17.251 -12.095 1.00 37.91 71 LYS A N 1
ATOM 549 C CA . LYS A 1 71 ? 9.080 -17.470 -12.031 1.00 37.91 71 LYS A CA 1
ATOM 550 C C . LYS A 1 71 ? 9.668 -17.111 -10.671 1.00 37.91 71 LYS A C 1
ATOM 552 O O . LYS A 1 71 ? 10.612 -17.758 -10.240 1.00 37.91 71 LYS A O 1
ATOM 557 N N . PHE A 1 72 ? 9.064 -16.149 -9.984 1.00 34.53 72 PHE A N 1
ATOM 558 C CA . PHE A 1 72 ? 9.451 -15.715 -8.644 1.00 34.53 72 PHE A CA 1
ATOM 559 C C . PHE A 1 72 ? 8.447 -16.198 -7.598 1.00 34.53 72 PHE A C 1
ATOM 561 O O . PHE A 1 72 ? 8.101 -15.445 -6.704 1.00 34.53 72 PHE A O 1
ATOM 568 N N . GLY A 1 73 ? 7.970 -17.441 -7.768 1.00 33.59 73 GLY A N 1
ATOM 569 C CA . GLY A 1 73 ? 7.290 -18.344 -6.821 1.00 33.59 73 GLY A CA 1
ATOM 570 C C . GLY A 1 73 ? 6.371 -17.796 -5.723 1.00 33.59 73 GLY A C 1
ATOM 571 O O . GLY A 1 73 ? 6.126 -18.521 -4.771 1.00 33.59 73 GLY A O 1
ATOM 572 N N . ASN A 1 74 ? 5.812 -16.601 -5.866 1.00 39.38 74 ASN A N 1
ATOM 573 C CA . ASN A 1 74 ? 4.607 -16.163 -5.185 1.00 39.38 74 ASN A CA 1
ATOM 574 C C . ASN A 1 74 ? 3.830 -15.244 -6.121 1.00 39.38 74 ASN A C 1
ATOM 576 O O . ASN A 1 74 ? 4.378 -14.358 -6.782 1.00 39.38 74 ASN A O 1
ATOM 580 N N . ALA A 1 75 ? 2.527 -15.491 -6.224 1.00 44.34 75 ALA A N 1
ATOM 581 C CA . ALA A 1 75 ? 1.652 -14.605 -6.960 1.00 44.34 75 ALA A CA 1
ATOM 582 C C . ALA A 1 75 ? 1.592 -13.289 -6.193 1.00 44.34 75 ALA A C 1
ATOM 584 O O . ALA A 1 75 ? 1.002 -13.256 -5.120 1.00 44.34 75 ALA A O 1
ATOM 585 N N . ALA A 1 76 ? 2.196 -12.226 -6.732 1.00 52.88 76 ALA A N 1
ATOM 586 C CA . ALA A 1 76 ? 1.978 -10.868 -6.244 1.00 52.88 76 ALA A CA 1
ATOM 587 C C . ALA A 1 76 ? 0.481 -10.689 -5.921 1.00 52.88 76 ALA A C 1
ATOM 589 O O . ALA A 1 76 ? -0.354 -10.808 -6.824 1.00 52.88 76 ALA A O 1
ATOM 590 N N . GLY A 1 77 ? 0.148 -10.495 -4.639 1.00 66.62 77 GLY A N 1
ATOM 591 C CA . GLY A 1 77 ? -1.233 -10.483 -4.154 1.00 66.62 77 GLY A CA 1
ATOM 592 C C . GLY A 1 77 ? -1.635 -11.644 -3.234 1.00 66.62 77 GLY A C 1
ATOM 593 O O . GLY A 1 77 ? -2.765 -11.620 -2.745 1.00 66.62 77 GLY A O 1
ATOM 594 N N . SER A 1 78 ? -0.762 -12.619 -2.943 1.00 74.56 78 SER A N 1
ATOM 595 C CA . SER A 1 78 ? -0.998 -13.620 -1.886 1.00 74.56 78 SER A CA 1
ATOM 596 C C . SER A 1 78 ? -1.141 -12.976 -0.508 1.00 74.56 78 SER A C 1
ATOM 598 O O . SER A 1 78 ? -1.975 -13.404 0.282 1.00 74.56 78 SER A O 1
ATOM 600 N N . GLU A 1 79 ? -0.400 -11.896 -0.253 1.00 84.50 79 GLU A N 1
ATOM 601 C CA . GLU A 1 79 ? -0.470 -11.093 0.972 1.00 84.50 79 GLU A CA 1
ATOM 602 C C . GLU A 1 79 ? -1.860 -10.497 1.174 1.00 84.50 79 GLU A C 1
ATOM 604 O O . GLU A 1 79 ? -2.480 -10.608 2.231 1.00 84.50 79 GLU A O 1
ATOM 609 N N . MET A 1 80 ? -2.364 -9.879 0.108 1.00 87.75 80 MET A N 1
ATOM 610 C CA . MET A 1 80 ? -3.662 -9.228 0.114 1.00 87.75 80 MET A CA 1
ATOM 611 C C . MET A 1 80 ? -4.788 -10.257 0.200 1.00 87.75 80 MET A C 1
ATOM 613 O O . MET A 1 80 ? -5.794 -10.016 0.861 1.00 87.75 80 MET A O 1
ATOM 617 N N . LEU A 1 81 ? -4.624 -11.416 -0.446 1.00 85.50 81 LEU A N 1
ATOM 618 C CA . LEU A 1 81 ? -5.587 -12.508 -0.361 1.00 85.50 81 LEU A CA 1
ATOM 619 C C . LEU A 1 81 ? -5.648 -13.103 1.054 1.00 85.50 81 LEU A C 1
ATOM 621 O O . LEU A 1 81 ? -6.749 -13.340 1.545 1.00 85.50 81 LEU A O 1
ATOM 625 N N . ALA A 1 82 ? -4.503 -13.282 1.720 1.00 89.44 82 ALA A N 1
ATOM 626 C CA . ALA A 1 82 ? -4.437 -13.705 3.121 1.00 89.44 82 ALA A CA 1
ATOM 627 C C . ALA A 1 82 ? -5.188 -12.717 4.028 1.00 89.44 82 ALA A C 1
ATOM 629 O O . ALA A 1 82 ? -6.088 -13.111 4.768 1.00 89.44 82 ALA A O 1
ATOM 630 N N . ALA A 1 83 ? -4.933 -11.413 3.870 1.00 92.00 83 ALA A N 1
ATOM 631 C CA . ALA A 1 83 ? -5.645 -10.373 4.612 1.00 92.00 83 ALA A CA 1
ATOM 632 C C . ALA A 1 83 ? -7.166 -10.405 4.386 1.00 92.00 83 ALA A C 1
ATOM 634 O O . ALA A 1 83 ? -7.938 -10.336 5.339 1.00 92.00 83 ALA A O 1
ATOM 635 N N . ILE A 1 84 ? -7.605 -10.537 3.130 1.00 89.75 84 ILE A N 1
ATOM 636 C CA . ILE A 1 84 ? -9.024 -10.644 2.757 1.00 89.75 84 ILE A CA 1
ATOM 637 C C . ILE A 1 84 ? -9.672 -11.866 3.413 1.00 89.75 84 ILE A C 1
ATOM 639 O O . ILE A 1 84 ? -10.767 -11.764 3.971 1.00 89.75 84 ILE A O 1
ATOM 643 N N . ASN A 1 85 ? -9.019 -13.026 3.321 1.00 90.00 85 ASN A N 1
ATOM 644 C CA . ASN A 1 85 ? -9.543 -14.272 3.867 1.00 90.00 85 ASN A CA 1
ATOM 645 C C . ASN A 1 85 ? -9.643 -14.192 5.389 1.00 90.00 85 ASN A C 1
ATOM 647 O O . ASN A 1 85 ? -10.685 -14.539 5.945 1.00 90.00 85 ASN A O 1
ATOM 651 N N . LYS A 1 86 ? -8.612 -13.651 6.045 1.00 92.75 86 LYS A N 1
ATOM 652 C CA . LYS A 1 86 ? -8.597 -13.505 7.496 1.00 92.75 86 LYS A CA 1
ATOM 653 C C . LYS A 1 86 ? -9.619 -12.496 8.002 1.00 92.75 86 LYS A C 1
ATOM 655 O O . LYS A 1 86 ? -10.322 -12.760 8.972 1.00 92.75 86 LYS A O 1
ATOM 660 N N . ALA A 1 87 ? -9.777 -11.376 7.300 1.00 90.44 87 ALA A N 1
ATOM 661 C CA . ALA A 1 87 ? -10.822 -10.403 7.591 1.00 90.44 87 ALA A CA 1
ATOM 662 C C . ALA A 1 87 ? -12.218 -11.042 7.526 1.00 90.44 87 ALA A C 1
ATOM 664 O O . ALA A 1 87 ? -13.043 -10.834 8.413 1.00 90.44 87 ALA A O 1
ATOM 665 N N . LYS A 1 88 ? -12.463 -11.874 6.505 1.00 88.94 88 LYS A N 1
ATOM 666 C CA . LYS A 1 88 ? -13.724 -12.607 6.347 1.00 88.94 88 LYS A CA 1
ATOM 667 C C . LYS A 1 88 ? -13.957 -13.615 7.474 1.00 88.94 88 LYS A C 1
ATOM 669 O O . LYS A 1 88 ? -15.085 -13.722 7.944 1.00 88.94 88 LYS A O 1
ATOM 674 N N . GLU A 1 89 ? -12.922 -14.341 7.887 1.00 92.12 89 GLU A N 1
ATOM 675 C CA . GLU A 1 89 ? -12.981 -15.294 9.003 1.00 92.12 89 GLU A CA 1
ATOM 676 C C . GLU A 1 89 ? -13.365 -14.604 10.320 1.00 92.12 89 GLU A C 1
ATOM 678 O O . GLU A 1 89 ? -14.227 -15.094 11.045 1.00 92.12 89 GLU A O 1
ATOM 683 N N . LEU A 1 90 ? -12.771 -13.440 10.593 1.00 91.19 90 LEU A N 1
ATOM 684 C CA . LEU A 1 90 ? -12.968 -12.684 11.833 1.00 91.19 90 LEU A CA 1
ATOM 685 C C . LEU A 1 90 ? -14.160 -11.710 11.788 1.00 91.19 90 LEU A C 1
ATOM 687 O O . LEU A 1 90 ? -14.456 -11.056 12.784 1.00 91.19 90 LEU A O 1
ATOM 691 N N . GLY A 1 91 ? -14.842 -11.583 10.645 1.00 90.81 91 GLY A N 1
ATOM 692 C CA . GLY A 1 91 ? -15.945 -10.631 10.467 1.00 90.81 91 GLY A CA 1
ATOM 693 C C . GLY A 1 91 ? -15.512 -9.158 10.456 1.00 90.81 91 GLY A C 1
ATOM 694 O O . GLY A 1 91 ? -16.324 -8.277 10.736 1.00 90.81 91 GLY A O 1
ATOM 695 N N . ILE A 1 92 ? -14.247 -8.878 10.131 1.00 93.31 92 ILE A N 1
ATOM 696 C CA . ILE A 1 92 ? -13.677 -7.528 10.084 1.00 93.31 92 ILE A CA 1
ATOM 697 C C . ILE A 1 92 ? -13.937 -6.916 8.695 1.00 93.31 92 ILE A C 1
ATOM 699 O O . ILE A 1 92 ? -13.665 -7.559 7.676 1.00 93.31 92 ILE A O 1
ATOM 703 N N . PRO A 1 93 ? -14.447 -5.673 8.600 1.00 94.25 93 PRO A N 1
ATOM 704 C CA . PRO A 1 93 ? -14.690 -5.030 7.313 1.00 94.25 93 PRO A CA 1
ATOM 705 C C . PRO A 1 93 ? -13.383 -4.689 6.579 1.00 94.25 93 PRO A C 1
ATOM 707 O O . PRO A 1 93 ? -12.425 -4.191 7.175 1.00 94.25 93 PRO A O 1
ATOM 710 N N . VAL A 1 94 ? -13.378 -4.909 5.260 1.00 94.12 94 VAL A N 1
ATOM 711 C CA . VAL A 1 94 ? -12.247 -4.616 4.364 1.00 94.12 94 VAL A CA 1
ATOM 712 C C . VAL A 1 94 ? -12.528 -3.367 3.532 1.00 94.12 94 VAL A C 1
ATOM 714 O O . VAL A 1 94 ? -13.596 -3.233 2.935 1.00 94.12 94 VAL A O 1
ATOM 717 N N . PHE A 1 95 ? -11.536 -2.486 3.438 1.00 95.19 95 PHE A N 1
ATOM 718 C CA . PHE A 1 95 ? -11.568 -1.252 2.668 1.00 95.19 95 PHE A CA 1
ATOM 719 C C . PHE A 1 95 ? -10.491 -1.265 1.583 1.00 95.19 95 PHE A C 1
ATOM 721 O O . PHE A 1 95 ? -9.304 -1.423 1.853 1.00 95.19 95 PHE A O 1
ATOM 728 N N . TYR A 1 96 ? -10.901 -1.042 0.340 1.00 92.94 96 TYR A N 1
ATOM 729 C CA . TYR A 1 96 ? -10.000 -0.876 -0.798 1.00 92.94 96 TYR A CA 1
ATOM 730 C C . TYR A 1 96 ? -9.627 0.603 -0.924 1.00 92.94 96 TYR A C 1
ATOM 732 O O . TYR A 1 96 ? -10.512 1.452 -1.097 1.00 92.94 96 TYR A O 1
ATOM 740 N N . ILE A 1 97 ? -8.342 0.923 -0.757 1.00 94.44 97 ILE A N 1
ATOM 741 C CA . ILE A 1 97 ? -7.866 2.313 -0.642 1.00 94.44 97 ILE A CA 1
ATOM 742 C C . ILE A 1 97 ? -7.025 2.786 -1.831 1.00 94.44 97 ILE A C 1
ATOM 744 O O . ILE A 1 97 ? -6.696 3.971 -1.899 1.00 94.44 97 ILE A O 1
ATOM 748 N N . ASP A 1 98 ? -6.706 1.910 -2.785 1.00 90.19 98 ASP A N 1
ATOM 749 C CA . ASP A 1 98 ? -5.916 2.286 -3.960 1.00 90.19 98 ASP A CA 1
ATOM 750 C C . ASP A 1 98 ? -6.778 2.863 -5.098 1.00 90.19 98 ASP A C 1
ATOM 752 O O . ASP A 1 98 ? -7.993 2.660 -5.176 1.00 90.19 98 ASP A O 1
ATOM 756 N N . ILE A 1 99 ? -6.123 3.599 -5.994 1.00 83.94 99 ILE A N 1
ATOM 757 C CA . ILE A 1 99 ? -6.713 4.121 -7.225 1.00 83.94 99 ILE A CA 1
ATOM 758 C C . ILE A 1 99 ? -6.881 2.973 -8.224 1.00 83.94 99 ILE A C 1
ATOM 760 O O . ILE A 1 99 ? -6.070 2.048 -8.293 1.00 83.94 99 ILE A O 1
ATOM 764 N N . ASN A 1 100 ? -7.914 3.064 -9.062 1.00 76.38 100 ASN A N 1
ATOM 765 C CA . ASN A 1 100 ? -8.103 2.141 -10.169 1.00 76.38 100 ASN A CA 1
ATOM 766 C C . ASN A 1 100 ? -6.854 2.087 -11.076 1.00 76.38 100 ASN A C 1
ATOM 768 O O . ASN A 1 100 ? -6.427 3.090 -11.656 1.00 76.38 100 ASN A O 1
ATOM 772 N N . ALA A 1 101 ? -6.303 0.883 -11.236 1.00 70.19 101 ALA A N 1
ATOM 773 C CA . ALA A 1 101 ? -5.131 0.604 -12.063 1.00 70.19 101 ALA A CA 1
ATOM 774 C C . ALA A 1 101 ? -5.223 1.161 -13.492 1.00 70.19 101 ALA A C 1
ATOM 776 O O . ALA A 1 101 ? -4.248 1.681 -14.037 1.00 70.19 101 ALA A O 1
ATOM 777 N N . GLU A 1 102 ? -6.393 1.018 -14.118 1.00 67.25 102 GLU A N 1
ATOM 778 C CA . GLU A 1 102 ? -6.641 1.449 -15.492 1.00 67.25 102 GLU A CA 1
ATOM 779 C C . GLU A 1 102 ? -6.566 2.967 -15.608 1.00 67.25 102 GLU A C 1
ATOM 781 O O . GLU A 1 102 ? -6.028 3.489 -16.586 1.00 67.25 102 GLU A O 1
ATOM 786 N N . GLU A 1 103 ? -7.053 3.675 -14.590 1.00 70.50 103 GLU A N 1
ATOM 787 C CA . GLU A 1 103 ? -6.995 5.128 -14.533 1.00 70.50 103 GLU A CA 1
ATOM 788 C C . GLU A 1 103 ? -5.552 5.619 -14.383 1.00 70.50 103 GLU A C 1
ATOM 790 O O . GLU A 1 103 ? -5.130 6.501 -15.134 1.00 70.50 103 GLU A O 1
ATOM 795 N N . ILE A 1 104 ? -4.762 4.985 -13.510 1.00 72.62 104 ILE A N 1
ATOM 796 C CA . ILE A 1 104 ? -3.328 5.272 -13.350 1.00 72.62 104 ILE A CA 1
ATOM 797 C C . ILE A 1 104 ? -2.573 5.084 -14.670 1.00 72.62 104 ILE A C 1
ATOM 799 O O . ILE A 1 104 ? -1.856 5.984 -15.111 1.00 72.62 104 ILE A O 1
ATOM 803 N N . ILE A 1 105 ? -2.769 3.951 -15.352 1.00 69.25 105 ILE A N 1
ATOM 804 C CA . ILE A 1 105 ? -2.112 3.664 -16.638 1.00 69.25 105 ILE A CA 1
ATOM 805 C C . ILE A 1 105 ? -2.548 4.663 -17.714 1.00 69.25 105 ILE A C 1
ATOM 807 O O . ILE A 1 105 ? -1.721 5.135 -18.498 1.00 69.25 105 ILE A O 1
ATOM 811 N N . LYS A 1 106 ? -3.836 5.014 -17.757 1.00 74.88 106 LYS A N 1
ATOM 812 C CA . LYS A 1 106 ? -4.362 6.003 -18.702 1.00 74.88 106 LYS A CA 1
ATOM 813 C C . LYS A 1 106 ? -3.727 7.374 -18.476 1.00 74.88 106 LYS A C 1
ATOM 815 O O . LYS A 1 106 ? -3.289 7.991 -19.446 1.00 74.88 106 LYS A O 1
ATOM 820 N N . GLN A 1 107 ? -3.639 7.827 -17.227 1.00 71.69 107 GLN A N 1
ATOM 821 C CA . GLN A 1 107 ? -3.019 9.106 -16.878 1.00 71.69 107 GLN A CA 1
ATOM 822 C C . GLN A 1 107 ? -1.520 9.118 -17.201 1.00 71.69 107 GLN A C 1
ATOM 824 O O . GLN A 1 107 ? -1.041 10.066 -17.824 1.00 71.69 107 GLN A O 1
ATOM 829 N N . LEU A 1 108 ? -0.793 8.042 -16.876 1.00 72.50 108 LEU A N 1
ATOM 830 C CA . LEU A 1 108 ? 0.603 7.862 -17.288 1.00 72.50 108 LEU A CA 1
ATOM 831 C C . LEU A 1 108 ? 0.746 8.010 -18.804 1.00 72.50 108 LEU A C 1
ATOM 833 O O . LEU A 1 108 ? 1.540 8.813 -19.287 1.00 72.50 108 LEU A O 1
ATOM 837 N N . TRP A 1 109 ? -0.066 7.283 -19.575 1.00 76.56 109 TRP A N 1
ATOM 838 C CA . TRP A 1 109 ? 0.003 7.326 -21.032 1.00 76.56 109 TRP A CA 1
ATOM 839 C C . TRP A 1 109 ? -0.354 8.696 -21.606 1.00 76.56 109 TRP A C 1
ATOM 841 O O . TRP A 1 109 ? 0.183 9.081 -22.641 1.00 76.56 109 TRP A O 1
ATOM 851 N N . GLN A 1 110 ? -1.250 9.447 -20.968 1.00 78.25 110 GLN A N 1
ATOM 852 C CA . GLN A 1 110 ? -1.595 10.804 -21.390 1.00 78.25 110 GLN A CA 1
ATOM 853 C C . GLN A 1 110 ? -0.453 11.793 -21.131 1.00 78.25 110 GLN A C 1
ATOM 855 O O . GLN A 1 110 ? -0.174 12.607 -22.011 1.00 78.25 110 GLN A O 1
ATOM 860 N N . ASN A 1 111 ? 0.254 11.653 -20.008 1.00 74.38 111 ASN A N 1
ATOM 861 C CA . ASN A 1 111 ? 1.307 12.580 -19.582 1.00 74.38 111 ASN A CA 1
ATOM 862 C C . ASN A 1 111 ? 2.673 12.338 -20.248 1.00 74.38 111 ASN A C 1
ATOM 864 O O . ASN A 1 111 ? 3.541 13.206 -20.212 1.00 74.38 111 ASN A O 1
ATOM 868 N N . LEU A 1 112 ? 2.886 11.185 -20.888 1.00 75.69 112 LEU A N 1
ATOM 869 C CA . LEU A 1 112 ? 4.129 10.909 -21.614 1.00 75.69 112 LEU A CA 1
ATOM 870 C C . LEU A 1 112 ? 4.224 11.703 -22.928 1.00 75.69 112 LEU A C 1
ATOM 872 O O . LEU A 1 112 ? 3.250 11.847 -23.668 1.00 75.69 112 LEU A O 1
ATOM 876 N N . SER A 1 113 ? 5.436 12.133 -23.291 1.00 78.50 113 SER A N 1
ATOM 877 C CA . SER A 1 113 ? 5.701 12.712 -24.614 1.00 78.50 113 SER A CA 1
ATOM 878 C C . SER A 1 113 ? 5.581 11.659 -25.725 1.00 78.50 113 SER A C 1
ATOM 880 O O . SER A 1 113 ? 5.820 10.469 -25.502 1.00 78.50 113 SER A O 1
ATOM 882 N N . LEU A 1 114 ? 5.258 12.080 -26.957 1.00 76.69 114 LEU A N 1
ATOM 883 C CA . LEU A 1 114 ? 5.143 11.170 -28.114 1.00 76.69 114 LEU A CA 1
ATOM 884 C C . LEU A 1 114 ? 6.405 10.314 -28.316 1.00 76.69 114 LEU A C 1
ATOM 886 O O . LEU A 1 114 ? 6.304 9.126 -28.613 1.00 76.69 114 LEU A O 1
ATOM 890 N N . ARG A 1 115 ? 7.591 10.887 -28.074 1.00 75.12 115 ARG A N 1
ATOM 891 C CA . ARG A 1 115 ? 8.874 10.169 -28.142 1.00 75.12 115 ARG A CA 1
ATOM 892 C C . ARG A 1 115 ? 8.966 9.054 -27.096 1.00 75.12 115 ARG A C 1
ATOM 894 O O . ARG A 1 115 ? 9.353 7.940 -27.438 1.00 75.12 115 ARG A O 1
ATOM 901 N N . LYS A 1 116 ? 8.569 9.329 -25.844 1.00 73.06 116 LYS A N 1
ATOM 902 C CA . LYS A 1 116 ? 8.543 8.330 -24.760 1.00 73.06 116 LYS A CA 1
ATOM 903 C C . LYS A 1 116 ? 7.539 7.208 -25.071 1.00 73.06 116 LYS A C 1
ATOM 905 O O . LYS A 1 116 ? 7.875 6.040 -24.908 1.00 73.06 116 LYS A O 1
ATOM 910 N N . LYS A 1 117 ? 6.358 7.540 -25.613 1.00 77.94 117 LYS A N 1
ATOM 911 C CA . LYS A 1 117 ? 5.356 6.543 -26.047 1.00 77.94 117 LYS A CA 1
ATOM 912 C C . LYS A 1 117 ? 5.900 5.607 -27.127 1.00 77.94 117 LYS A C 1
ATOM 914 O O . LYS A 1 117 ? 5.775 4.394 -26.992 1.00 77.94 117 LYS A O 1
ATOM 919 N N . ILE A 1 118 ? 6.526 6.159 -28.172 1.00 69.88 118 ILE A N 1
ATOM 920 C CA . ILE A 1 118 ? 7.133 5.370 -29.257 1.00 69.88 118 ILE A CA 1
ATOM 921 C C . ILE A 1 118 ? 8.250 4.475 -28.713 1.00 69.88 118 ILE A C 1
ATOM 923 O O . ILE A 1 118 ? 8.298 3.302 -29.065 1.00 69.88 118 ILE A O 1
ATOM 927 N N . SER A 1 119 ? 9.095 4.993 -27.816 1.00 70.00 119 SER A N 1
ATOM 928 C CA . SER A 1 119 ? 10.157 4.212 -27.167 1.00 70.00 119 SER A CA 1
ATOM 929 C C . SER A 1 119 ? 9.602 3.007 -26.399 1.00 70.00 119 SER A C 1
ATOM 931 O O . SER A 1 119 ? 10.052 1.885 -26.613 1.00 70.00 119 SER A O 1
ATOM 933 N N . ILE A 1 120 ? 8.561 3.199 -25.577 1.00 71.19 120 ILE A N 1
ATOM 934 C CA . ILE A 1 120 ? 7.914 2.103 -24.837 1.00 71.19 120 ILE A CA 1
ATOM 935 C C . ILE A 1 120 ? 7.325 1.062 -25.799 1.00 71.19 120 ILE A C 1
ATOM 937 O O . ILE A 1 120 ? 7.561 -0.133 -25.625 1.00 71.19 120 ILE A O 1
ATOM 941 N N . LEU A 1 121 ? 6.597 1.496 -26.836 1.00 70.69 121 LEU A N 1
ATOM 942 C CA . LEU A 1 121 ? 6.020 0.585 -27.833 1.00 70.69 121 LEU A CA 1
ATOM 943 C C . LEU A 1 121 ? 7.100 -0.199 -28.585 1.00 70.69 121 LEU A C 1
ATOM 945 O O . LEU A 1 121 ? 6.929 -1.392 -28.821 1.00 70.69 121 LEU A O 1
ATOM 949 N N . PHE A 1 122 ? 8.213 0.448 -28.928 1.00 66.88 122 PHE A N 1
ATOM 950 C CA . PHE A 1 122 ? 9.335 -0.187 -29.610 1.00 66.88 122 PHE A CA 1
ATOM 951 C C . PHE A 1 122 ? 10.057 -1.200 -28.714 1.00 66.88 122 PHE A C 1
ATOM 953 O O . PHE A 1 122 ? 10.365 -2.296 -29.171 1.00 66.88 122 PHE A O 1
ATOM 960 N N . SER A 1 123 ? 10.253 -0.889 -27.430 1.00 67.00 123 SER A N 1
ATOM 961 C CA . SER A 1 123 ? 10.825 -1.817 -26.443 1.00 67.00 123 SER A CA 1
ATOM 962 C C . SER A 1 123 ? 9.946 -3.050 -26.233 1.00 67.00 123 SER A C 1
ATOM 964 O O . SER A 1 123 ? 10.447 -4.172 -26.190 1.00 67.00 123 SER A O 1
ATOM 966 N N . ILE A 1 124 ? 8.626 -2.859 -26.157 1.00 66.81 124 ILE A N 1
ATOM 967 C CA . ILE A 1 124 ? 7.660 -3.960 -26.090 1.00 66.81 124 ILE A CA 1
ATOM 968 C C . ILE A 1 124 ? 7.682 -4.782 -27.386 1.00 66.81 124 ILE A C 1
ATOM 970 O O . ILE A 1 124 ? 7.674 -6.006 -27.338 1.00 66.81 124 ILE A O 1
ATOM 974 N N . PHE A 1 125 ? 7.720 -4.130 -28.549 1.00 64.44 125 PHE A N 1
ATOM 975 C CA . PHE A 1 125 ? 7.813 -4.817 -29.835 1.00 64.44 125 PHE A CA 1
ATOM 976 C C . PHE A 1 125 ? 9.084 -5.667 -29.897 1.00 64.44 125 PHE A C 1
ATOM 978 O O . PHE A 1 125 ? 8.990 -6.867 -30.116 1.00 64.44 125 PHE A O 1
ATOM 985 N N . LEU A 1 126 ? 10.254 -5.087 -29.610 1.00 66.00 126 LEU A N 1
ATOM 986 C CA . LEU A 1 126 ? 11.535 -5.794 -29.561 1.00 66.00 126 LEU A CA 1
ATOM 987 C C . LEU A 1 126 ? 11.504 -6.998 -28.617 1.00 66.00 126 LEU A C 1
ATOM 989 O O . LEU A 1 126 ? 11.972 -8.067 -29.005 1.00 66.00 126 LEU A O 1
ATOM 993 N N . SER A 1 127 ? 10.929 -6.859 -27.417 1.00 64.12 127 SER A N 1
ATOM 994 C CA . SER A 1 127 ? 10.875 -7.959 -26.447 1.00 64.12 127 SER A CA 1
ATOM 995 C C . SER A 1 127 ? 10.050 -9.152 -26.940 1.00 64.12 127 SER A C 1
ATOM 997 O O . SER A 1 127 ? 10.378 -10.287 -26.604 1.00 64.12 127 SER A O 1
ATOM 999 N N . LEU A 1 128 ? 9.053 -8.935 -27.805 1.00 66.69 128 LEU A N 1
ATOM 1000 C CA . LEU A 1 128 ? 8.272 -10.009 -28.432 1.00 66.69 128 LEU A CA 1
ATOM 1001 C C . LEU A 1 128 ? 9.055 -10.794 -29.500 1.00 66.69 128 LEU A C 1
ATOM 1003 O O . LEU A 1 128 ? 8.733 -11.956 -29.743 1.00 66.69 128 LEU A O 1
ATOM 1007 N N . PHE A 1 129 ? 10.078 -10.196 -30.120 1.00 72.69 129 PHE A N 1
ATOM 1008 C CA . PHE A 1 129 ? 10.963 -10.874 -31.086 1.00 72.69 129 PHE 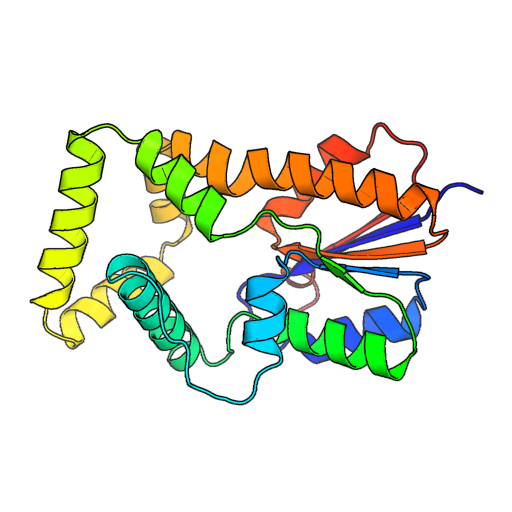A CA 1
ATOM 1009 C C . PHE A 1 129 ? 12.249 -11.415 -30.448 1.00 72.69 129 PHE A C 1
ATOM 1011 O O . PHE A 1 129 ? 13.046 -12.079 -31.117 1.00 72.69 129 PHE A O 1
ATOM 1018 N N . MET A 1 130 ? 12.484 -11.138 -29.163 1.00 74.25 130 MET A N 1
ATOM 1019 C CA . MET A 1 130 ? 13.647 -11.640 -28.441 1.00 74.25 130 MET A CA 1
ATOM 1020 C C . MET A 1 130 ? 13.459 -13.104 -28.037 1.00 74.25 130 MET A C 1
ATOM 1022 O O . MET A 1 130 ? 12.391 -13.530 -27.600 1.00 74.25 130 MET A O 1
ATOM 1026 N N . ARG A 1 131 ? 14.534 -13.892 -28.162 1.00 76.81 131 ARG A N 1
ATOM 1027 C CA . ARG A 1 131 ? 14.552 -15.283 -27.689 1.00 76.81 131 ARG A CA 1
ATOM 1028 C C . ARG A 1 131 ? 14.425 -15.325 -26.170 1.00 76.81 131 ARG A C 1
ATOM 1030 O O . ARG A 1 131 ? 14.964 -14.461 -25.475 1.00 76.81 131 ARG A O 1
ATOM 1037 N N . LYS A 1 132 ? 13.762 -16.366 -25.669 1.00 69.69 132 LYS A N 1
ATOM 1038 C CA . LYS A 1 132 ? 13.461 -16.558 -24.247 1.00 69.69 132 LYS A CA 1
ATOM 1039 C C . LYS A 1 132 ? 14.710 -16.467 -23.359 1.00 69.69 132 LYS A C 1
ATOM 1041 O O . LYS A 1 132 ? 14.656 -15.772 -22.350 1.00 69.69 132 LYS A O 1
ATOM 1046 N N . GLU A 1 133 ? 15.838 -17.055 -23.771 1.00 73.56 133 GLU A N 1
ATOM 1047 C CA . GLU A 1 133 ? 17.085 -17.021 -22.985 1.00 73.56 133 GLU A CA 1
ATOM 1048 C C . GLU A 1 133 ? 17.653 -15.599 -22.846 1.00 73.56 133 GLU A C 1
ATOM 1050 O O . GLU A 1 133 ? 18.302 -15.264 -21.858 1.00 73.56 133 GLU A O 1
ATOM 1055 N N . LYS A 1 134 ? 17.415 -14.733 -23.839 1.00 72.25 134 LYS A N 1
ATOM 1056 C CA . LYS A 1 134 ? 17.886 -13.344 -23.813 1.00 72.25 134 LYS A CA 1
ATOM 1057 C C . LYS A 1 134 ? 17.017 -12.471 -22.907 1.00 72.25 134 LYS A C 1
ATOM 1059 O O . LYS A 1 134 ? 17.542 -11.578 -22.260 1.00 72.25 134 LYS A O 1
ATOM 1064 N N . ILE A 1 135 ? 15.713 -12.748 -22.841 1.00 67.12 135 ILE A N 1
ATOM 1065 C CA . ILE A 1 135 ? 14.801 -12.087 -21.896 1.00 67.12 135 ILE A CA 1
ATOM 1066 C C . ILE A 1 135 ? 15.168 -12.476 -20.460 1.00 67.12 135 ILE A C 1
ATOM 1068 O O . ILE A 1 135 ? 15.220 -11.612 -19.596 1.00 67.12 135 ILE A O 1
ATOM 1072 N N . GLU A 1 136 ? 15.459 -13.756 -20.214 1.00 64.81 136 GLU A N 1
ATOM 1073 C CA . GLU A 1 136 ? 15.860 -14.251 -18.890 1.00 64.81 136 GLU A CA 1
ATOM 1074 C C . GLU A 1 136 ? 17.124 -13.558 -18.375 1.00 64.81 136 GLU A C 1
ATOM 1076 O O . GLU A 1 136 ? 17.108 -13.052 -17.260 1.00 64.81 136 GLU A O 1
ATOM 1081 N N . LYS A 1 137 ? 18.150 -13.403 -19.220 1.00 72.31 137 LYS A N 1
ATOM 1082 C CA . LYS A 1 137 ? 19.374 -12.672 -18.856 1.00 72.31 137 LYS A CA 1
ATOM 1083 C C . LYS A 1 137 ? 19.153 -11.191 -18.546 1.00 72.31 137 LYS A C 1
ATOM 1085 O O . LYS A 1 137 ? 19.780 -10.662 -17.637 1.00 72.31 137 LYS A O 1
ATOM 1090 N N . GLU A 1 138 ? 18.298 -10.504 -19.303 1.00 67.38 138 GLU A N 1
ATOM 1091 C CA . GLU A 1 138 ? 17.980 -9.093 -19.022 1.00 67.38 138 GLU A CA 1
ATOM 1092 C C . GLU A 1 138 ? 17.187 -8.947 -17.711 1.00 67.38 138 GLU A C 1
ATOM 1094 O O . GLU A 1 138 ? 17.378 -7.978 -16.982 1.00 67.38 138 GLU A O 1
ATOM 1099 N N . VAL A 1 139 ? 16.336 -9.924 -17.379 1.00 61.25 139 VAL A N 1
ATOM 1100 C CA . VAL A 1 139 ? 15.606 -9.961 -16.102 1.00 61.25 139 VAL A CA 1
ATOM 1101 C C . VAL A 1 139 ? 16.541 -10.271 -14.931 1.00 61.25 139 VAL A C 1
ATOM 1103 O O . VAL A 1 139 ? 16.455 -9.588 -13.919 1.00 61.25 139 VAL A O 1
ATOM 1106 N N . GLU A 1 140 ? 17.452 -11.239 -15.059 1.00 63.84 140 GLU A N 1
ATOM 1107 C CA . GLU A 1 140 ? 18.472 -11.525 -14.034 1.00 63.84 140 GLU A CA 1
ATOM 1108 C C . GLU A 1 140 ? 19.334 -10.290 -13.763 1.00 63.84 140 GLU A C 1
ATOM 1110 O O . GLU A 1 140 ? 19.492 -9.877 -12.620 1.00 63.84 140 GLU A O 1
ATOM 1115 N N . LYS A 1 141 ? 19.784 -9.615 -14.824 1.00 66.62 141 LYS A N 1
ATOM 1116 C CA . LYS A 1 141 ? 20.552 -8.374 -14.711 1.00 66.62 141 LYS A CA 1
ATOM 1117 C C . LYS A 1 141 ? 19.760 -7.236 -14.060 1.00 66.62 141 LYS A C 1
ATOM 1119 O O . LYS A 1 141 ? 20.337 -6.411 -13.360 1.00 66.62 141 LYS A O 1
ATOM 1124 N N . PHE A 1 142 ? 18.447 -7.176 -14.287 1.00 62.91 142 PHE A N 1
ATOM 1125 C CA . PHE A 1 142 ? 17.573 -6.251 -13.565 1.00 62.91 142 PHE A CA 1
ATOM 1126 C C . PHE A 1 142 ? 17.516 -6.578 -12.070 1.00 62.91 142 PHE A C 1
ATOM 1128 O O . PHE A 1 142 ? 17.538 -5.664 -11.255 1.00 62.91 142 PHE A O 1
ATOM 1135 N N . GLN A 1 143 ? 17.462 -7.860 -11.703 1.00 49.88 143 GLN A N 1
ATOM 1136 C CA . GLN A 1 143 ? 17.415 -8.287 -10.304 1.00 49.88 143 GLN A CA 1
ATOM 1137 C C . GLN A 1 143 ? 18.731 -8.081 -9.555 1.00 49.88 143 GLN A C 1
ATOM 1139 O O . GLN A 1 143 ? 18.701 -7.795 -8.362 1.00 49.88 143 GLN A O 1
ATOM 1144 N N . GLU A 1 144 ? 19.866 -8.208 -10.238 1.00 69.31 144 GLU A N 1
ATOM 1145 C CA . GLU A 1 144 ? 21.188 -7.965 -9.652 1.00 69.31 144 GLU A CA 1
ATOM 1146 C C . GLU A 1 144 ? 21.408 -6.494 -9.268 1.00 69.31 144 GLU A C 1
ATOM 1148 O O . GLU A 1 144 ? 22.168 -6.219 -8.343 1.00 69.31 144 GLU A O 1
ATOM 1153 N N . ASP A 1 145 ? 20.741 -5.554 -9.947 1.00 67.75 145 ASP A N 1
ATOM 1154 C CA . ASP A 1 145 ? 20.944 -4.115 -9.738 1.00 67.75 145 ASP A CA 1
ATOM 1155 C C . ASP A 1 145 ? 19.634 -3.315 -9.849 1.00 67.75 145 ASP A C 1
ATOM 1157 O O . ASP A 1 145 ? 19.494 -2.356 -10.617 1.00 67.75 145 ASP A O 1
ATOM 1161 N N . VAL A 1 146 ? 18.630 -3.747 -9.080 1.00 50.84 146 VAL A N 1
ATOM 1162 C CA . VAL A 1 146 ? 17.297 -3.119 -9.047 1.00 50.84 146 VAL A CA 1
ATOM 1163 C C . VAL A 1 146 ? 17.405 -1.622 -8.744 1.00 50.84 146 VAL A C 1
ATOM 1165 O O . VAL A 1 146 ? 16.718 -0.820 -9.379 1.00 50.84 146 VAL A O 1
ATOM 1168 N N . ASP A 1 147 ? 18.299 -1.228 -7.836 1.00 51.16 147 ASP A N 1
ATOM 1169 C CA . ASP A 1 147 ? 18.486 0.166 -7.428 1.00 51.16 147 ASP A CA 1
ATOM 1170 C C . ASP A 1 147 ? 19.011 1.045 -8.573 1.00 51.16 147 ASP A C 1
ATOM 1172 O O . ASP A 1 147 ? 18.511 2.157 -8.773 1.00 51.16 147 ASP A O 1
ATOM 1176 N N . TYR A 1 148 ? 19.951 0.556 -9.391 1.00 64.25 148 TYR A N 1
ATOM 1177 C CA . TYR A 1 148 ? 20.404 1.270 -10.588 1.00 64.25 148 TYR A CA 1
ATOM 1178 C C . TYR A 1 148 ? 19.278 1.468 -11.602 1.00 64.25 148 TYR A C 1
ATOM 1180 O O . TYR A 1 148 ? 19.119 2.564 -12.151 1.00 64.25 148 TYR A O 1
ATOM 1188 N N . PHE A 1 149 ? 18.470 0.432 -11.846 1.00 59.41 149 PHE A N 1
ATOM 1189 C CA . PHE A 1 149 ? 17.344 0.525 -12.773 1.00 59.41 149 PHE A CA 1
ATOM 1190 C C . PHE A 1 149 ? 16.243 1.455 -12.256 1.00 59.41 149 PHE A C 1
ATOM 1192 O O . PHE A 1 149 ? 15.702 2.239 -13.039 1.00 59.41 149 PHE A O 1
ATOM 1199 N N . MET A 1 150 ? 15.947 1.423 -10.956 1.00 53.09 150 MET A N 1
ATOM 1200 C CA . MET A 1 150 ? 14.981 2.325 -10.322 1.00 53.09 150 MET A CA 1
ATOM 1201 C C . MET A 1 150 ? 15.469 3.776 -10.350 1.00 53.09 150 MET A C 1
ATOM 1203 O O . MET A 1 150 ? 14.702 4.665 -10.718 1.00 53.09 150 MET A O 1
ATOM 1207 N N . LYS A 1 151 ? 16.759 4.021 -10.096 1.00 60.22 151 LYS A N 1
ATOM 1208 C CA . LYS A 1 151 ? 17.371 5.350 -10.223 1.00 60.22 151 LYS A CA 1
ATOM 1209 C C . LYS A 1 151 ? 17.343 5.863 -11.666 1.00 60.22 151 LYS A C 1
ATOM 1211 O O . LYS A 1 151 ? 16.949 6.998 -11.914 1.00 60.22 151 LYS A O 1
ATOM 1216 N N . LYS A 1 152 ? 17.676 5.018 -12.649 1.00 62.72 152 LYS A N 1
ATOM 1217 C CA . LYS A 1 152 ? 17.540 5.335 -14.084 1.00 62.72 152 LYS A CA 1
ATOM 1218 C C . LYS A 1 152 ? 16.092 5.630 -14.470 1.00 62.72 152 LYS A C 1
ATOM 1220 O O . LYS A 1 152 ? 15.854 6.517 -15.288 1.00 62.72 152 LYS A O 1
ATOM 1225 N N . MET A 1 153 ? 15.130 4.888 -13.931 1.00 60.28 153 MET A N 1
ATOM 1226 C CA . MET A 1 153 ? 13.706 5.151 -14.129 1.00 60.28 153 MET A CA 1
ATOM 1227 C C . MET A 1 153 ? 13.315 6.515 -13.558 1.00 60.28 153 MET A C 1
ATOM 1229 O O . MET A 1 153 ? 12.673 7.289 -14.259 1.00 60.28 153 MET A O 1
ATOM 1233 N N . GLU A 1 154 ? 13.753 6.840 -12.343 1.00 60.28 154 GLU A N 1
ATOM 1234 C CA . GLU A 1 154 ? 13.485 8.127 -11.694 1.00 60.28 154 GLU A CA 1
ATOM 1235 C C . GLU A 1 154 ? 14.109 9.306 -12.461 1.00 60.28 154 GLU A C 1
ATOM 1237 O O . GLU A 1 154 ? 13.435 10.304 -12.706 1.00 60.28 154 GLU A O 1
ATOM 1242 N N . GLU A 1 155 ? 15.353 9.170 -12.927 1.00 67.19 155 GLU A N 1
ATOM 1243 C CA . GLU A 1 155 ? 16.056 10.198 -13.710 1.00 67.19 155 GLU A CA 1
ATOM 1244 C C . GLU A 1 155 ? 15.418 10.442 -15.090 1.00 67.19 155 GLU A C 1
ATOM 1246 O O . GLU A 1 155 ? 15.368 11.576 -15.566 1.00 67.19 155 GLU A O 1
ATOM 1251 N N . ASN A 1 156 ? 14.932 9.389 -15.759 1.00 61.38 156 ASN A N 1
ATOM 1252 C CA . ASN A 1 156 ? 14.413 9.487 -17.132 1.00 61.38 156 ASN A CA 1
ATOM 1253 C C . ASN A 1 156 ? 12.888 9.672 -17.202 1.00 61.38 156 ASN A C 1
ATOM 1255 O O . ASN A 1 156 ? 12.352 10.138 -18.219 1.00 61.38 156 ASN A O 1
ATOM 1259 N N . PHE A 1 157 ? 12.184 9.306 -16.133 1.00 63.50 157 PHE A N 1
ATOM 1260 C CA . PHE A 1 157 ? 10.730 9.305 -16.054 1.00 63.50 157 PHE A CA 1
ATOM 1261 C C . PHE A 1 157 ? 10.226 9.780 -14.678 1.00 63.50 157 PHE A C 1
ATOM 1263 O O . PHE A 1 157 ? 9.473 9.058 -14.018 1.00 63.50 157 PHE A O 1
ATOM 1270 N N . PRO A 1 158 ? 10.574 11.002 -14.235 1.00 66.56 158 PRO A N 1
ATOM 1271 C CA . PRO A 1 158 ? 10.068 11.554 -12.975 1.00 66.56 158 PRO A CA 1
ATOM 1272 C C . PRO A 1 158 ? 8.531 11.612 -12.934 1.00 66.56 158 PRO A C 1
ATOM 1274 O O . PRO A 1 158 ? 7.927 11.449 -11.876 1.00 66.56 158 PRO A O 1
ATOM 1277 N N . GLU A 1 159 ? 7.882 11.732 -14.099 1.00 66.00 159 GLU A N 1
ATOM 1278 C CA . GLU A 1 159 ? 6.422 11.707 -14.232 1.00 66.00 159 GLU A CA 1
ATOM 1279 C C . GLU A 1 159 ? 5.818 10.341 -13.840 1.00 66.00 159 GLU A C 1
ATOM 1281 O O . GLU A 1 159 ? 4.642 10.255 -13.486 1.00 66.00 159 GLU A O 1
ATOM 1286 N N . ILE A 1 160 ? 6.609 9.260 -13.890 1.00 67.06 160 ILE A N 1
ATOM 1287 C CA . ILE A 1 160 ? 6.182 7.927 -13.448 1.00 67.06 160 ILE A CA 1
ATOM 1288 C C . ILE A 1 160 ? 6.130 7.868 -11.925 1.00 67.06 160 ILE A C 1
ATOM 1290 O O . ILE A 1 160 ? 5.141 7.371 -11.396 1.00 67.06 160 ILE A O 1
ATOM 1294 N N . LYS A 1 161 ? 7.131 8.401 -11.212 1.00 67.88 161 LYS A N 1
ATOM 1295 C CA . LYS A 1 161 ? 7.130 8.431 -9.740 1.00 67.88 161 LYS A CA 1
ATOM 1296 C C . LYS A 1 161 ? 5.915 9.187 -9.203 1.00 67.88 161 LYS A C 1
ATOM 1298 O O . LYS A 1 161 ? 5.195 8.661 -8.356 1.00 67.88 161 LYS A O 1
ATOM 1303 N N . GLU A 1 162 ? 5.641 10.363 -9.763 1.00 69.88 162 GLU A N 1
ATOM 1304 C CA . GLU A 1 162 ? 4.501 11.191 -9.359 1.00 69.88 162 GLU A CA 1
ATOM 1305 C C . GLU A 1 162 ? 3.172 10.422 -9.478 1.00 69.88 162 GLU A C 1
ATOM 1307 O O . GLU A 1 162 ? 2.334 10.447 -8.577 1.00 69.88 162 GLU A O 1
ATOM 1312 N N . VAL A 1 163 ? 2.966 9.695 -10.581 1.00 69.69 163 VAL A N 1
ATOM 1313 C CA . VAL A 1 163 ? 1.687 9.020 -10.849 1.00 69.69 163 VAL A CA 1
ATOM 1314 C C . VAL A 1 163 ? 1.595 7.630 -10.202 1.00 69.69 163 VAL A C 1
ATOM 1316 O O . VAL A 1 163 ? 0.513 7.234 -9.772 1.00 69.69 163 VAL A O 1
ATOM 1319 N N . VAL A 1 164 ? 2.700 6.887 -10.105 1.00 70.81 164 VAL A N 1
ATOM 1320 C CA . VAL A 1 164 ? 2.741 5.519 -9.549 1.00 70.81 164 VAL A CA 1
ATOM 1321 C C . VAL A 1 164 ? 2.864 5.513 -8.026 1.00 70.81 164 VAL A C 1
ATOM 1323 O O . VAL A 1 164 ? 2.455 4.541 -7.390 1.00 70.81 164 VAL A O 1
ATOM 1326 N N . ILE A 1 165 ? 3.403 6.576 -7.428 1.00 76.81 165 ILE A N 1
ATOM 1327 C CA . ILE A 1 165 ? 3.616 6.653 -5.981 1.00 76.81 165 ILE A CA 1
ATOM 1328 C C . ILE A 1 165 ? 2.860 7.838 -5.389 1.00 76.81 165 ILE A C 1
ATOM 1330 O O . ILE A 1 165 ? 1.913 7.623 -4.636 1.00 76.81 165 ILE A O 1
ATOM 1334 N N . ASP A 1 166 ? 3.208 9.073 -5.746 1.00 81.62 166 ASP A N 1
ATOM 1335 C CA . ASP A 1 166 ? 2.762 10.248 -4.981 1.00 81.62 166 ASP A CA 1
ATOM 1336 C C . ASP A 1 166 ? 1.244 10.478 -5.051 1.00 81.62 166 ASP A C 1
ATOM 1338 O O . ASP A 1 166 ? 0.591 10.688 -4.025 1.00 81.62 166 ASP A O 1
ATOM 1342 N N . LYS A 1 167 ? 0.638 10.355 -6.238 1.00 85.38 167 LYS A N 1
ATOM 1343 C CA . LYS A 1 167 ? -0.825 10.455 -6.400 1.00 85.38 167 LYS A CA 1
ATOM 1344 C C . LYS A 1 167 ? -1.572 9.355 -5.655 1.00 85.38 167 LYS A C 1
ATOM 1346 O O . LYS A 1 167 ? -2.625 9.612 -5.071 1.00 85.38 167 LYS A O 1
ATOM 1351 N N . ARG A 1 168 ? -1.020 8.140 -5.658 1.00 91.00 168 ARG A N 1
ATOM 1352 C CA . ARG A 1 168 ? -1.588 6.994 -4.939 1.00 91.00 168 ARG A CA 1
ATOM 1353 C C . ARG A 1 168 ? -1.482 7.198 -3.433 1.00 91.00 168 ARG A C 1
ATOM 1355 O O . ARG A 1 168 ? -2.478 7.009 -2.747 1.00 91.00 168 ARG A O 1
ATOM 1362 N N . ASN A 1 169 ? -0.349 7.698 -2.937 1.00 92.44 169 ASN A N 1
ATOM 1363 C CA . ASN A 1 169 ? -0.171 8.077 -1.533 1.00 92.44 169 ASN A CA 1
ATOM 1364 C C . ASN A 1 169 ? -1.209 9.107 -1.091 1.00 92.44 169 ASN A C 1
ATOM 1366 O O . ASN A 1 169 ? -1.847 8.919 -0.060 1.00 92.44 169 ASN A O 1
ATOM 1370 N N . LEU A 1 170 ? -1.424 10.162 -1.882 1.00 91.88 170 LEU A N 1
ATOM 1371 C CA . LEU A 1 170 ? -2.415 11.188 -1.563 1.00 91.88 170 LEU A CA 1
ATOM 1372 C C . LEU A 1 170 ? -3.836 10.614 -1.491 1.00 91.88 170 LEU A C 1
ATOM 1374 O O . LEU A 1 170 ? -4.579 10.910 -0.555 1.00 91.88 170 LEU A O 1
ATOM 1378 N N . HIS A 1 171 ? -4.210 9.781 -2.464 1.00 93.00 171 HIS A N 1
ATOM 1379 C CA . HIS A 1 171 ? -5.514 9.124 -2.478 1.00 93.00 171 HIS A CA 1
ATOM 1380 C C . HIS A 1 171 ? -5.692 8.177 -1.288 1.00 93.00 171 HIS A C 1
ATOM 1382 O O . HIS A 1 171 ? -6.676 8.289 -0.560 1.00 93.00 171 HIS A O 1
ATOM 1388 N N . MET A 1 172 ? -4.725 7.288 -1.058 1.00 95.12 172 MET A N 1
ATOM 1389 C CA . MET A 1 172 ? -4.734 6.345 0.058 1.00 95.12 172 MET A CA 1
ATOM 1390 C C . MET A 1 172 ? -4.797 7.063 1.405 1.00 95.12 172 MET A C 1
ATOM 1392 O O . MET A 1 172 ? -5.613 6.691 2.239 1.00 95.12 172 MET A O 1
ATOM 1396 N N . ALA A 1 173 ? -4.008 8.124 1.604 1.00 94.88 173 ALA A N 1
ATOM 1397 C CA . ALA A 1 173 ? -4.036 8.915 2.831 1.00 94.88 173 ALA A CA 1
ATOM 1398 C C . ALA A 1 173 ? -5.420 9.533 3.073 1.00 94.88 173 ALA A C 1
ATOM 1400 O O . ALA A 1 173 ? -5.968 9.405 4.164 1.00 94.88 173 ALA A O 1
ATOM 1401 N N . LYS A 1 174 ? -6.037 10.125 2.041 1.00 93.81 174 LYS A N 1
ATOM 1402 C CA . LYS A 1 174 ? -7.396 10.674 2.154 1.00 93.81 174 LYS A CA 1
ATOM 1403 C C . LYS A 1 174 ? -8.414 9.592 2.533 1.00 93.81 174 LYS A C 1
ATOM 1405 O O . LYS A 1 174 ? -9.230 9.807 3.424 1.00 93.81 174 LYS A O 1
ATOM 1410 N N . ARG A 1 175 ? -8.356 8.429 1.877 1.00 95.12 175 ARG A N 1
ATOM 1411 C CA . ARG A 1 175 ? -9.241 7.289 2.167 1.00 95.12 175 ARG A CA 1
ATOM 1412 C C . ARG A 1 175 ? -9.030 6.757 3.585 1.00 95.12 175 ARG A C 1
ATOM 1414 O O . ARG A 1 175 ? -10.006 6.477 4.269 1.00 95.12 175 ARG A O 1
ATOM 1421 N N . LEU A 1 176 ? -7.783 6.658 4.044 1.00 95.06 176 LEU A N 1
ATOM 1422 C CA . LEU A 1 176 ? -7.457 6.244 5.410 1.00 95.06 176 LEU A CA 1
ATOM 1423 C C . LEU A 1 176 ? -8.011 7.224 6.446 1.00 95.06 176 LEU A C 1
ATOM 1425 O O . LEU A 1 176 ? -8.637 6.776 7.400 1.00 95.06 176 LEU A O 1
ATOM 1429 N N . GLY A 1 177 ? -7.876 8.535 6.227 1.00 92.50 177 GLY A N 1
ATOM 1430 C CA . GLY A 1 177 ? -8.465 9.548 7.108 1.00 92.50 177 GLY A CA 1
ATOM 1431 C C . GLY A 1 177 ? -9.998 9.490 7.166 1.00 92.50 177 GLY A C 1
ATOM 1432 O O . GLY A 1 177 ? -10.593 9.756 8.206 1.00 92.50 177 GLY A O 1
ATOM 1433 N N . GLU A 1 178 ? -10.673 9.109 6.075 1.00 92.62 178 GLU A N 1
ATOM 1434 C CA . GLU A 1 178 ? -12.123 8.849 6.082 1.00 92.62 178 GLU A CA 1
ATOM 1435 C C . GLU A 1 178 ? -12.470 7.608 6.921 1.00 92.62 178 GLU A C 1
ATOM 1437 O O . GLU A 1 178 ? -13.357 7.672 7.767 1.00 92.62 178 GLU A O 1
ATOM 1442 N N . ILE A 1 179 ? -11.737 6.506 6.740 1.00 94.31 179 ILE A N 1
ATOM 1443 C CA . ILE A 1 179 ? -11.969 5.246 7.466 1.00 94.31 179 ILE A CA 1
ATOM 1444 C C . ILE A 1 179 ? -11.714 5.423 8.970 1.00 94.31 179 ILE A C 1
ATOM 1446 O O . ILE A 1 179 ? -12.506 4.958 9.785 1.00 94.31 179 ILE A O 1
ATOM 1450 N N . LEU A 1 180 ? -10.646 6.127 9.351 1.00 93.00 180 LEU A N 1
ATOM 1451 C CA . LEU A 1 180 ? -10.269 6.369 10.751 1.00 93.00 180 LEU A CA 1
ATOM 1452 C C . LEU A 1 180 ? -11.267 7.259 11.508 1.00 93.00 180 LEU A C 1
ATOM 1454 O O . LEU A 1 180 ? -11.298 7.239 12.733 1.00 93.00 180 LEU A O 1
ATOM 1458 N N . LYS A 1 181 ? -12.125 8.015 10.810 1.00 90.75 181 LYS A N 1
ATOM 1459 C CA . LYS A 1 181 ? -13.242 8.733 11.454 1.00 90.75 181 LYS A CA 1
ATOM 1460 C C . LYS A 1 181 ? -14.372 7.798 11.875 1.00 90.75 181 LYS A C 1
ATOM 1462 O O . LYS A 1 181 ? -15.122 8.125 12.789 1.00 90.75 181 LYS A O 1
ATOM 1467 N N . GLU A 1 182 ? -14.508 6.662 11.197 1.00 90.88 182 GLU A N 1
ATOM 1468 C CA . GLU A 1 182 ? -15.552 5.664 11.449 1.00 90.88 182 GLU A CA 1
ATOM 1469 C C . GLU A 1 182 ? -15.057 4.492 12.309 1.00 90.88 182 GLU A C 1
ATOM 1471 O O . GLU A 1 182 ? -15.868 3.780 12.905 1.00 90.88 182 GLU A O 1
ATOM 1476 N N . LYS A 1 183 ? -13.739 4.262 12.354 1.00 92.25 183 LYS A N 1
ATOM 1477 C CA . LYS A 1 183 ? -13.088 3.100 12.976 1.00 92.25 183 LYS A CA 1
ATOM 1478 C C . LYS A 1 183 ? -12.090 3.531 14.046 1.00 92.25 183 LYS A C 1
ATOM 1480 O O . LYS A 1 183 ? -11.318 4.454 13.822 1.00 92.25 183 LYS A O 1
ATOM 1485 N N . GLY A 1 184 ? -12.083 2.840 15.188 1.00 89.00 184 GLY A N 1
ATOM 1486 C CA . GLY A 1 184 ? -11.167 3.133 16.293 1.00 89.00 184 GLY A CA 1
ATOM 1487 C C . GLY A 1 184 ? -9.751 2.622 16.037 1.00 89.00 184 GLY A C 1
ATOM 1488 O O . GLY A 1 184 ? -8.791 3.323 16.341 1.00 89.00 184 GLY A O 1
ATOM 1489 N N . LYS A 1 185 ? -9.626 1.433 15.437 1.00 95.75 185 LYS A N 1
ATOM 1490 C CA . LYS A 1 185 ? -8.348 0.800 15.092 1.00 95.75 185 LYS A CA 1
ATOM 1491 C C . LYS A 1 185 ? -8.357 0.240 13.673 1.00 95.75 185 LYS A C 1
ATOM 1493 O O . LYS A 1 185 ? -9.189 -0.604 13.342 1.00 95.75 185 LYS A O 1
ATOM 1498 N N . VAL A 1 186 ? -7.412 0.667 12.838 1.00 97.38 186 VAL A N 1
ATOM 1499 C CA . VAL A 1 186 ? -7.286 0.224 11.441 1.00 97.38 186 VAL A CA 1
ATOM 1500 C C . VAL A 1 186 ? -5.896 -0.342 11.182 1.00 97.38 186 VAL A C 1
ATOM 1502 O O . VAL A 1 186 ? -4.890 0.271 11.532 1.00 97.38 186 VAL A O 1
ATOM 1505 N N . ILE A 1 187 ? -5.829 -1.488 10.504 1.00 97.94 187 ILE A N 1
ATOM 1506 C CA . ILE A 1 187 ? -4.585 -1.988 9.904 1.00 97.94 187 ILE A CA 1
ATOM 1507 C C . ILE A 1 187 ? -4.619 -1.674 8.413 1.00 97.94 187 ILE A C 1
ATOM 1509 O O . ILE A 1 187 ? -5.547 -2.095 7.726 1.00 97.94 187 ILE A O 1
ATOM 1513 N N . ALA A 1 188 ? -3.616 -0.964 7.902 1.00 97.06 188 ALA A N 1
ATOM 1514 C CA . ALA A 1 188 ? -3.458 -0.726 6.474 1.00 97.06 188 ALA A CA 1
ATOM 1515 C C . ALA A 1 188 ? -2.271 -1.518 5.924 1.00 97.06 188 ALA A C 1
ATOM 1517 O O . ALA A 1 188 ? -1.136 -1.321 6.353 1.00 97.06 188 ALA A O 1
ATOM 1518 N N . ILE A 1 189 ? -2.534 -2.398 4.962 1.00 95.12 189 ILE A N 1
ATOM 1519 C CA . ILE A 1 189 ? -1.528 -3.235 4.306 1.00 95.12 189 ILE A CA 1
ATOM 1520 C C . ILE A 1 189 ? -1.198 -2.595 2.963 1.00 95.12 189 ILE A C 1
ATOM 1522 O O . ILE A 1 189 ? -2.042 -2.529 2.064 1.00 95.12 189 ILE A O 1
ATOM 1526 N N . VAL A 1 190 ? 0.029 -2.097 2.854 1.00 92.44 190 VAL A N 1
ATOM 1527 C CA . VAL A 1 190 ? 0.512 -1.313 1.715 1.00 92.44 190 VAL A CA 1
ATOM 1528 C C . VAL A 1 190 ? 1.928 -1.742 1.351 1.00 92.44 190 VAL A C 1
ATOM 1530 O O . VAL A 1 190 ? 2.686 -2.226 2.187 1.00 92.44 190 VAL A O 1
ATOM 1533 N N . GLY A 1 191 ? 2.305 -1.567 0.095 1.00 88.19 191 GLY A N 1
ATOM 1534 C CA . GLY A 1 191 ? 3.658 -1.760 -0.388 1.00 88.19 191 GLY A CA 1
ATOM 1535 C C . GLY A 1 191 ? 4.643 -0.849 0.338 1.00 88.19 191 GLY A C 1
ATOM 1536 O O . GLY A 1 191 ? 4.355 0.309 0.646 1.00 88.19 191 GLY A O 1
ATOM 1537 N N . GLU A 1 192 ? 5.847 -1.360 0.569 1.00 85.62 192 GLU A N 1
ATOM 1538 C CA . GLU A 1 192 ? 6.912 -0.667 1.297 1.00 85.62 192 GLU A CA 1
ATOM 1539 C C . GLU A 1 192 ? 7.216 0.736 0.733 1.00 85.62 192 GLU A C 1
ATOM 1541 O O . GLU A 1 192 ? 7.474 1.672 1.488 1.00 85.62 192 GLU A O 1
ATOM 1546 N N . GLY A 1 193 ? 7.117 0.910 -0.591 1.00 81.94 193 GLY A N 1
ATOM 1547 C CA . GLY A 1 193 ? 7.336 2.196 -1.265 1.00 81.94 193 GLY A CA 1
ATOM 1548 C C . GLY A 1 193 ? 6.323 3.294 -0.910 1.00 81.94 193 GLY A C 1
ATOM 1549 O O . GLY A 1 193 ? 6.585 4.468 -1.169 1.00 81.94 193 GLY A O 1
ATOM 1550 N N . HIS A 1 194 ? 5.189 2.944 -0.299 1.00 90.50 194 HIS A N 1
ATOM 1551 C CA . HIS A 1 194 ? 4.138 3.885 0.089 1.00 90.50 194 HIS A CA 1
ATOM 1552 C C . HIS A 1 194 ? 4.236 4.335 1.554 1.00 90.50 194 HIS A C 1
ATOM 1554 O O . HIS A 1 194 ? 3.691 5.381 1.903 1.00 90.50 194 HIS A O 1
ATOM 1560 N N . ILE A 1 195 ? 4.965 3.602 2.406 1.00 91.62 195 ILE A N 1
ATOM 1561 C CA . ILE A 1 195 ? 4.994 3.828 3.861 1.00 91.62 195 ILE A CA 1
ATOM 1562 C C . ILE A 1 195 ? 5.439 5.248 4.217 1.00 91.62 195 ILE A C 1
ATOM 1564 O O . ILE A 1 195 ? 4.732 5.950 4.939 1.00 91.62 195 ILE A O 1
ATOM 1568 N N . GLU A 1 196 ? 6.579 5.698 3.691 1.00 90.50 196 GLU A N 1
ATOM 1569 C CA . GLU A 1 196 ? 7.121 7.017 4.033 1.00 90.50 196 GLU A CA 1
ATOM 1570 C C . GLU A 1 196 ? 6.220 8.151 3.518 1.00 90.50 196 GLU A C 1
ATOM 1572 O O . GLU A 1 196 ? 5.985 9.139 4.213 1.00 90.50 196 GLU A O 1
ATOM 1577 N N . GLY A 1 197 ? 5.640 7.994 2.325 1.00 89.75 197 GLY A N 1
ATOM 1578 C CA . GLY A 1 197 ? 4.684 8.959 1.783 1.00 89.75 197 GLY A CA 1
ATOM 1579 C C . GLY A 1 197 ? 3.416 9.061 2.633 1.00 89.75 197 GLY A C 1
ATOM 1580 O O . GLY A 1 197 ? 2.989 10.163 2.974 1.00 89.75 197 GLY A O 1
ATOM 1581 N N . LEU A 1 198 ? 2.844 7.923 3.032 1.00 93.75 198 LEU A N 1
ATOM 1582 C CA . LEU A 1 198 ? 1.649 7.871 3.876 1.00 93.75 198 LEU A CA 1
ATOM 1583 C C . LEU A 1 198 ? 1.905 8.427 5.276 1.00 93.75 198 LEU A C 1
ATOM 1585 O O . LEU A 1 198 ? 1.113 9.233 5.754 1.00 93.75 198 LEU A O 1
ATOM 1589 N N . LYS A 1 199 ? 3.031 8.072 5.901 1.00 92.94 199 LYS A N 1
ATOM 1590 C CA . LYS A 1 199 ? 3.455 8.619 7.196 1.00 92.94 199 LYS A CA 1
ATOM 1591 C C . LYS A 1 199 ? 3.504 10.148 7.171 1.00 92.94 199 LYS A C 1
ATOM 1593 O O . LYS A 1 199 ? 2.973 10.791 8.072 1.00 92.94 199 LYS A O 1
ATOM 1598 N N . ASN A 1 200 ? 4.095 10.733 6.131 1.00 91.06 200 ASN A N 1
ATOM 1599 C CA . ASN A 1 200 ? 4.217 12.187 6.007 1.00 91.06 200 ASN A CA 1
ATOM 1600 C C . ASN A 1 200 ? 2.872 12.886 5.748 1.00 91.06 200 ASN A C 1
ATOM 1602 O O . ASN A 1 200 ? 2.658 14.012 6.202 1.00 91.06 200 ASN A O 1
ATOM 1606 N N . LEU A 1 201 ? 1.962 12.232 5.024 1.00 91.94 201 LEU A N 1
ATOM 1607 C CA . LEU A 1 201 ? 0.630 12.767 4.737 1.00 91.94 201 LEU A CA 1
ATOM 1608 C C . LEU A 1 201 ? -0.308 12.674 5.948 1.00 91.94 201 LEU A C 1
ATOM 1610 O O . LEU A 1 201 ? -1.061 13.613 6.197 1.0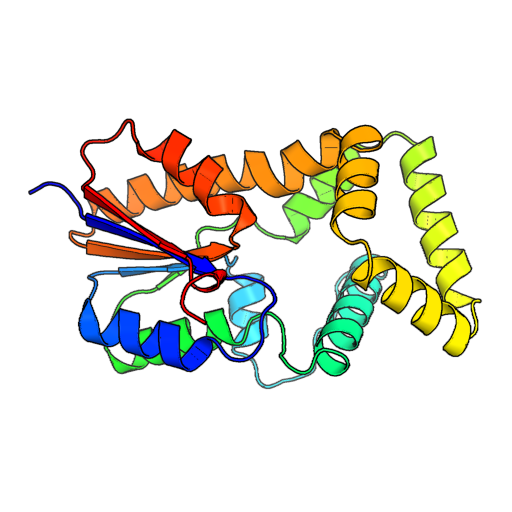0 91.94 201 LEU A O 1
ATOM 1614 N N . LEU A 1 202 ? -0.241 11.570 6.694 1.00 88.88 202 LEU A N 1
ATOM 1615 C CA . LEU A 1 202 ? -1.135 11.255 7.811 1.00 88.88 202 LEU A CA 1
ATOM 1616 C C . LEU A 1 202 ? -0.631 11.771 9.164 1.00 88.88 202 LEU A C 1
ATOM 1618 O O . LEU A 1 202 ? -1.435 12.016 10.054 1.00 88.88 202 LEU A O 1
ATOM 1622 N N . GLY A 1 203 ? 0.674 12.019 9.317 1.00 72.62 203 GLY A N 1
ATOM 1623 C CA . GLY A 1 203 ? 1.275 12.541 10.555 1.00 72.62 203 GLY A CA 1
ATOM 1624 C C . GLY A 1 203 ? 0.830 13.956 10.958 1.00 72.62 203 GLY A C 1
ATOM 1625 O O . GLY A 1 203 ? 1.350 14.508 11.922 1.00 72.62 203 GLY A O 1
ATOM 1626 N N . LYS A 1 204 ? -0.102 14.560 10.212 1.00 65.31 204 LYS A N 1
ATOM 1627 C CA . LYS A 1 204 ? -0.755 15.837 10.534 1.00 65.31 204 LYS A CA 1
ATOM 1628 C C . LYS A 1 204 ? -2.090 15.663 11.265 1.00 65.31 204 LYS A C 1
ATOM 1630 O O . LYS A 1 204 ? -2.658 16.662 11.697 1.00 65.31 204 LYS A O 1
ATOM 1635 N N . GLU A 1 205 ? -2.603 14.440 11.360 1.00 67.56 205 GLU A N 1
ATOM 1636 C CA . GLU A 1 205 ? -3.855 14.125 12.049 1.00 67.56 205 GLU A CA 1
ATOM 1637 C C . GLU A 1 205 ? -3.582 13.650 13.489 1.00 67.56 205 GLU A C 1
ATOM 1639 O O . GLU A 1 205 ? -2.496 13.154 13.791 1.00 67.56 205 GLU A O 1
ATOM 1644 N N . GLU A 1 206 ? -4.558 13.795 14.393 1.00 76.38 206 GLU A N 1
ATOM 1645 C CA . GLU A 1 206 ? -4.505 13.242 15.760 1.00 76.38 206 GLU A CA 1
ATOM 1646 C C . GLU A 1 206 ? -4.716 11.714 15.736 1.00 76.38 206 GLU A C 1
ATOM 1648 O O . GLU A 1 206 ? -5.720 11.193 16.228 1.00 76.38 206 GLU A O 1
ATOM 1653 N N . ILE A 1 207 ? -3.780 10.996 15.114 1.00 86.50 207 ILE A N 1
ATOM 1654 C CA . ILE A 1 207 ? -3.785 9.536 14.989 1.00 86.50 207 ILE A CA 1
ATOM 1655 C C . ILE A 1 207 ? -2.589 8.927 15.723 1.00 86.50 207 ILE A C 1
ATOM 1657 O O . ILE A 1 207 ? -1.474 9.451 15.684 1.00 86.50 207 ILE A O 1
ATOM 1661 N N . GLU A 1 208 ? -2.804 7.786 16.370 1.00 91.44 208 GLU A N 1
ATOM 1662 C CA . GLU A 1 208 ? -1.712 6.970 16.893 1.00 91.44 208 GLU A CA 1
ATOM 1663 C C . GLU A 1 208 ? -1.175 6.093 15.757 1.00 91.44 208 GLU A C 1
ATOM 1665 O O . GLU A 1 208 ? -1.806 5.117 15.354 1.00 91.44 208 GLU A O 1
ATOM 1670 N N . LEU A 1 209 ? -0.030 6.479 15.187 1.00 92.75 209 LEU A N 1
ATOM 1671 C CA . LEU A 1 209 ? 0.569 5.795 14.042 1.00 92.75 209 LEU A CA 1
ATOM 1672 C C . LEU A 1 209 ? 1.635 4.786 14.484 1.00 92.75 209 LEU A C 1
ATOM 1674 O O . LEU A 1 209 ? 2.680 5.166 15.016 1.00 92.75 209 LEU A O 1
ATOM 1678 N N . ARG A 1 210 ? 1.428 3.511 14.148 1.00 94.56 210 ARG A N 1
ATOM 1679 C CA . ARG A 1 210 ? 2.426 2.444 14.286 1.00 94.56 210 ARG A CA 1
ATOM 1680 C C . ARG A 1 210 ? 2.813 1.894 12.919 1.00 94.56 210 ARG A C 1
ATOM 1682 O O . ARG A 1 210 ? 1.965 1.715 12.054 1.00 94.56 210 ARG A O 1
ATOM 1689 N N . ILE A 1 211 ? 4.098 1.611 12.716 1.00 94.31 211 ILE A N 1
ATOM 1690 C CA . ILE A 1 211 ? 4.618 1.116 11.435 1.00 94.31 211 ILE A CA 1
ATOM 1691 C C . ILE A 1 211 ? 5.289 -0.239 11.652 1.00 94.31 211 ILE A C 1
ATOM 1693 O O . ILE A 1 211 ? 6.117 -0.392 12.549 1.00 94.31 211 ILE A O 1
ATOM 1697 N N . ILE A 1 212 ? 4.934 -1.215 10.819 1.00 92.31 212 ILE A N 1
ATOM 1698 C CA . ILE A 1 212 ? 5.506 -2.561 10.796 1.00 92.31 212 ILE A CA 1
ATOM 1699 C C . ILE A 1 212 ? 6.094 -2.793 9.404 1.00 92.31 212 ILE A C 1
ATOM 1701 O O . ILE A 1 212 ? 5.363 -2.872 8.422 1.00 92.31 212 ILE A O 1
ATOM 1705 N N . HIS A 1 213 ? 7.415 -2.928 9.318 1.00 88.75 213 HIS A N 1
ATOM 1706 C CA . HIS A 1 213 ? 8.113 -3.241 8.071 1.00 88.75 213 HIS A CA 1
ATOM 1707 C C . HIS A 1 213 ? 8.352 -4.749 7.978 1.00 88.75 213 HIS A C 1
ATOM 1709 O O . HIS A 1 213 ? 9.265 -5.259 8.630 1.00 88.75 213 HIS A O 1
ATOM 1715 N N . LEU A 1 214 ? 7.573 -5.475 7.169 1.00 82.06 214 LEU A N 1
ATOM 1716 C CA . LEU A 1 214 ? 7.726 -6.935 7.072 1.00 82.06 214 LEU A CA 1
ATOM 1717 C C . LEU A 1 214 ? 9.058 -7.353 6.440 1.00 82.06 214 LEU A C 1
ATOM 1719 O O . LEU A 1 214 ? 9.575 -8.414 6.767 1.00 82.06 214 LEU A O 1
ATOM 1723 N N . LYS A 1 215 ? 9.673 -6.482 5.630 1.00 70.12 215 LYS A N 1
ATOM 1724 C CA . LYS A 1 215 ? 11.023 -6.698 5.084 1.00 70.12 215 LYS A CA 1
ATOM 1725 C C . LYS A 1 215 ? 12.132 -6.820 6.146 1.00 70.12 215 LYS A C 1
ATOM 1727 O O . LYS A 1 215 ? 13.197 -7.322 5.824 1.00 70.12 215 LYS A O 1
ATOM 1732 N N . ASN A 1 216 ? 11.903 -6.328 7.370 1.00 56.94 216 ASN A N 1
ATOM 1733 C CA . ASN A 1 216 ? 12.907 -6.258 8.443 1.00 56.94 216 ASN A CA 1
ATOM 1734 C C . ASN A 1 216 ? 12.683 -7.310 9.547 1.00 56.94 216 ASN A C 1
ATOM 1736 O O . ASN A 1 216 ? 13.406 -7.315 10.539 1.00 56.94 216 ASN A O 1
ATOM 1740 N N . ILE A 1 217 ? 11.634 -8.131 9.431 1.00 56.44 217 ILE A N 1
ATOM 1741 C CA . ILE A 1 217 ? 11.242 -9.135 10.441 1.00 56.44 217 ILE A CA 1
ATOM 1742 C C . ILE A 1 217 ? 11.722 -10.543 10.019 1.00 56.44 217 ILE A C 1
ATOM 1744 O O . ILE A 1 217 ? 11.400 -11.537 10.667 1.00 56.44 217 ILE A O 1
ATOM 1748 N N . MET A 1 218 ? 12.530 -10.614 8.956 1.00 48.91 218 MET A N 1
ATOM 1749 C CA . MET A 1 218 ? 13.177 -11.819 8.433 1.00 48.91 218 MET A CA 1
ATOM 1750 C C . MET A 1 218 ? 14.692 -11.729 8.577 1.00 48.91 218 MET A C 1
ATOM 1752 O O . MET A 1 218 ? 15.238 -10.638 8.297 1.00 48.91 218 MET A O 1
#

Nearest PDB structures (foldseek):
  8gym-assembly1_e  TM=6.027E-01  e=3.302E-06  Tetrahymena thermophila SB210
  6k8c-assembly1_A  TM=2.416E-01  e=1.316E+00  Helicobacter pylori 26695
  3fsu-assembly1_A  TM=2.095E-01  e=3.954E+00  Escherichia coli K-12
  5jvf-assembly1_A  TM=1.726E-01  e=3.720E+00  Pseudomonas aeruginosa PAO1

Solvent-accessible surface area (backbone atoms only — not comparable to full-atom values): 12196 Å² total; per-residue (Å²): 129,67,24,34,38,36,41,37,24,44,63,102,63,81,86,53,29,68,58,50,41,52,49,47,67,74,64,63,46,63,26,39,35,33,73,33,24,69,70,58,50,53,62,69,72,45,89,68,92,67,82,79,55,94,43,72,69,56,44,50,54,51,51,52,50,53,53,49,22,67,74,64,79,43,55,87,56,50,52,57,50,35,47,53,52,45,26,61,74,70,72,35,52,77,41,68,36,36,66,53,64,68,58,50,52,51,52,52,63,66,72,48,53,73,66,57,51,50,50,52,53,49,53,55,52,51,58,73,74,49,55,69,73,60,54,51,52,55,51,51,57,42,67,77,40,47,66,59,54,52,50,52,43,47,75,77,36,53,70,48,51,46,56,72,43,53,52,40,29,54,49,28,37,54,46,48,57,56,49,46,74,80,28,60,28,35,36,34,46,34,50,48,89,43,48,68,55,30,49,69,66,46,70,79,51,83,53,49,78,44,81,44,56,58,74,73,78,110

Foldseek 3Di:
DFAAEEEEADELDPDCLVVLLVCCVVVVWLEEEEQDDPVVVVVLPDPDPDPPDPDPVRVLVVVVLVVVCVVSPHNPCSNVVSNVVSCVVSVHYYHYQFDDPVVLVVVLVVPDDPVVVVVVVVVSVVVVVDDPVVVVVVVVVCVVCVVVVVVVCCVVPVVNCCSVAQVRLVRSLVSVVVVSVVTRYYYYYDHNSHVVSNCVSNVVDSYNYHYHYPVPVD

Mean predicted aligned error: 11.41 Å

Sequence (218 aa):
MAAELILVGVGHVFDIGNKIEEIIEKEMPDGIALELDVGRALALQSSEKRRKYPNFLYSLLAKLQDNIAKKFGNAAGSEMLAAINKAKELGIPVFYIDINAEEIIKQLWQNLSLRKKISILFSIFLSLFMRKEKIEKEVEKFQEDVDYFMKKMEENFPEIKEVVIDKRNLHMAKRLGEILKEKGKVIAIVGEGHIEGLKNLLGKEEIELRIIHLKNIM